Protein AF-0000000069196991 (afdb_homodimer)

Radius of gyration: 20.21 Å; Cα contacts (8 Å, |Δi|>4): 601; chains: 2; bounding box: 56×53×36 Å

Solvent-accessible surface area (backbone atoms only — not comparable to full-atom values): 15530 Å² total; per-residue (Å²): 112,29,63,63,51,45,52,52,51,60,72,45,36,60,80,58,41,52,67,32,44,32,52,30,48,70,41,94,87,37,88,40,35,36,34,34,40,37,41,32,45,68,92,32,82,44,44,35,20,45,40,35,29,40,35,38,47,50,83,58,29,52,80,44,63,56,48,63,32,35,72,32,64,61,73,45,19,41,30,31,95,81,18,42,57,84,53,58,59,58,54,88,62,47,52,63,84,61,52,69,44,58,53,52,45,50,49,57,48,46,71,58,50,71,50,58,88,72,41,66,24,62,68,51,16,48,34,50,74,76,35,49,69,61,36,52,52,48,30,50,51,34,29,56,73,49,13,100,113,29,63,65,52,45,54,53,51,61,72,46,35,60,80,57,42,53,69,33,45,31,51,30,50,70,40,93,88,36,88,42,35,36,34,36,38,37,42,32,44,64,92,33,80,45,44,36,20,46,39,37,30,41,38,39,47,49,83,58,30,51,79,42,64,55,48,62,32,34,71,33,64,62,73,46,19,41,31,32,95,82,19,43,58,85,51,57,61,60,55,88,62,48,51,63,83,62,51,71,45,57,52,51,44,50,49,56,49,45,72,59,50,72,50,57,87,72,39,67,25,61,68,52,16,49,34,52,74,76,35,50,68,62,35,51,52,48,29,48,52,34,28,57,72,46,13,101

Sequence (296 aa):
MALKRIKKEFGELPQDLPTNCSVCLIDDQDFYKWKATILGSEGSLYYGGSFKLQIEIPMDYPFRPPKIWFLTRIYHPNINSNGQLSLDLLKDQWSPALKISKILSVICEVLEDPNPDDPLDPEIAKIYKYNKQFFIQNVQEWIKRYACMALKRIKKEFGELPQDLPTNCSVCLIDDQDFYKWKATILGSEGSLYYGGSFKLQIEIPMDYPFRPPKIWFLTRIYHPNINSNGQLSLDLLKDQWSPALKISKILSVICEVLEDPNPDDPLDPEIAKIYKYNKQFFIQNVQEWIKRYAC

Structure (mmCIF, N/CA/C/O backbone):
data_AF-0000000069196991-model_v1
#
loop_
_entity.id
_entity.type
_entity.pdbx_description
1 polymer 'E2 ubiquitin-conjugating enzyme'
#
loop_
_atom_site.group_PDB
_atom_site.id
_atom_site.type_symbol
_atom_site.label_atom_id
_atom_site.label_alt_id
_atom_site.label_comp_id
_atom_site.label_asym_id
_atom_site.label_entity_id
_atom_site.label_seq_id
_atom_site.pdbx_PDB_ins_code
_atom_site.Cartn_x
_atom_site.Cartn_y
_atom_site.Cartn_z
_atom_site.occupancy
_atom_site.B_iso_or_equiv
_atom_site.auth_seq_id
_atom_site.auth_comp_id
_atom_site.auth_asym_id
_atom_site.auth_atom_id
_atom_site.pdbx_PDB_model_num
ATOM 1 N N . MET A 1 1 ? -28.156 8.992 11.109 1 80.62 1 MET A N 1
ATOM 2 C CA . MET A 1 1 ? -27.812 9.891 10.008 1 80.62 1 MET A CA 1
ATOM 3 C C . MET A 1 1 ? -26.328 9.781 9.664 1 80.62 1 MET A C 1
ATOM 5 O O . ME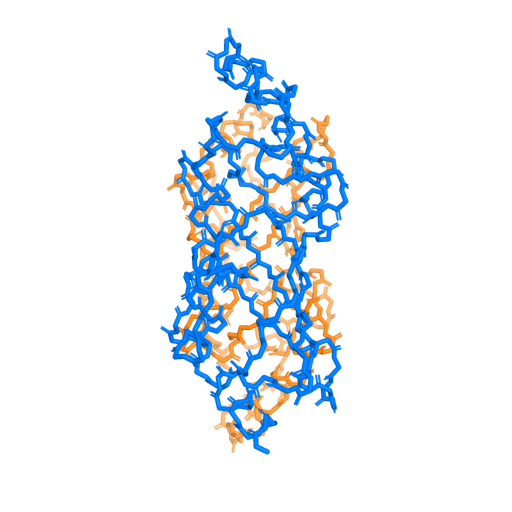T A 1 1 ? -25.969 9.508 8.523 1 80.62 1 MET A O 1
ATOM 9 N N . ALA A 1 2 ? -25.516 9.719 10.758 1 92.94 2 ALA A N 1
ATOM 10 C CA . ALA A 1 2 ? -24.062 9.656 10.523 1 92.94 2 ALA A CA 1
ATOM 11 C C . ALA A 1 2 ? -23.672 8.312 9.922 1 92.94 2 ALA A C 1
ATOM 13 O O . ALA A 1 2 ? -22.938 8.266 8.93 1 92.94 2 ALA A O 1
ATOM 14 N N . LEU A 1 3 ? -24.234 7.25 10.391 1 95.69 3 LEU A N 1
ATOM 15 C CA . LEU A 1 3 ? -23.844 5.902 9.992 1 95.69 3 LEU A CA 1
ATOM 16 C C . LEU A 1 3 ? -24.188 5.66 8.523 1 95.69 3 LEU A C 1
ATOM 18 O O . LEU A 1 3 ? -23.406 5.035 7.797 1 95.69 3 LEU A O 1
ATOM 22 N N . LYS A 1 4 ? -25.375 6.066 8.094 1 96.12 4 LYS A N 1
ATOM 23 C CA . LYS A 1 4 ? -25.766 5.914 6.699 1 96.12 4 LYS A CA 1
ATOM 24 C C . LYS A 1 4 ? -24.781 6.605 5.762 1 96.12 4 LYS A C 1
ATOM 26 O O . LYS A 1 4 ? -24.375 6.031 4.754 1 96.12 4 LYS A O 1
ATOM 31 N N . ARG A 1 5 ? -24.422 7.844 6.105 1 96.5 5 ARG A N 1
ATOM 32 C CA . ARG A 1 5 ? -23.438 8.602 5.332 1 96.5 5 ARG A CA 1
ATOM 33 C C . ARG A 1 5 ? -22.094 7.906 5.328 1 96.5 5 ARG A C 1
ATOM 35 O O . ARG A 1 5 ? -21.453 7.793 4.281 1 96.5 5 ARG A O 1
ATOM 42 N N . ILE A 1 6 ? -21.656 7.41 6.465 1 97.62 6 ILE A N 1
ATOM 43 C CA . ILE A 1 6 ? -20.359 6.758 6.633 1 97.62 6 ILE A CA 1
ATOM 44 C C . ILE A 1 6 ? -20.312 5.496 5.773 1 97.62 6 ILE A C 1
ATOM 46 O O . ILE A 1 6 ? -19.328 5.266 5.059 1 97.62 6 ILE A O 1
ATOM 50 N N . LYS A 1 7 ? -21.312 4.75 5.824 1 96 7 LYS A N 1
ATOM 51 C CA . LYS A 1 7 ? -21.391 3.523 5.039 1 96 7 LYS A CA 1
ATOM 52 C C . LYS A 1 7 ? -21.344 3.824 3.545 1 96 7 LYS A C 1
ATOM 54 O O . LYS A 1 7 ? -20.688 3.123 2.779 1 96 7 LYS A O 1
ATOM 59 N N . LYS A 1 8 ? -22.094 4.863 3.189 1 96 8 LYS A N 1
ATOM 60 C CA . LYS A 1 8 ? -22.094 5.27 1.787 1 96 8 LYS A CA 1
ATOM 61 C C . LYS A 1 8 ? -20.703 5.684 1.334 1 96 8 LYS A C 1
ATOM 63 O O . LYS A 1 8 ? -20.234 5.254 0.279 1 96 8 LYS A O 1
ATOM 68 N N . GLU A 1 9 ? -20.016 6.492 2.109 1 96.62 9 GLU A N 1
ATOM 69 C CA . GLU A 1 9 ? -18.656 6.918 1.773 1 96.62 9 GLU A CA 1
ATOM 70 C C . GLU A 1 9 ? -17.703 5.727 1.704 1 96.62 9 GLU A C 1
ATOM 72 O O . GLU A 1 9 ? -16.875 5.645 0.798 1 96.62 9 GLU A O 1
ATOM 77 N N . PHE A 1 10 ? -17.812 4.863 2.674 1 94.69 10 PHE A N 1
ATOM 78 C CA . PHE A 1 10 ? -16.953 3.693 2.684 1 94.69 10 PHE A CA 1
ATOM 79 C C . PHE A 1 10 ? -17.109 2.885 1.403 1 94.69 10 PHE A C 1
ATOM 81 O O . PHE A 1 10 ? -16.125 2.438 0.812 1 94.69 10 PHE A O 1
ATOM 88 N N . GLY A 1 11 ? -18.312 2.725 0.948 1 91.06 11 GLY A N 1
ATOM 89 C CA . GLY A 1 11 ? -18.594 1.984 -0.269 1 91.06 11 GLY A CA 1
ATOM 90 C C . GLY A 1 11 ? -18.031 2.639 -1.516 1 91.06 11 GLY A C 1
ATOM 91 O O . GLY A 1 11 ? -17.734 1.959 -2.5 1 91.06 11 GLY A O 1
ATOM 92 N N . GLU A 1 12 ? -17.797 3.938 -1.465 1 92.62 12 GLU A N 1
ATOM 93 C CA . GLU A 1 12 ? -17.359 4.699 -2.631 1 92.62 12 GLU A CA 1
ATOM 94 C C . GLU A 1 12 ? -15.836 4.859 -2.645 1 92.62 12 GLU A C 1
ATOM 96 O O . GLU A 1 12 ? -15.266 5.34 -3.625 1 92.62 12 GLU A O 1
ATOM 101 N N . LEU A 1 13 ? -15.125 4.402 -1.634 1 90.56 13 LEU A N 1
ATOM 102 C CA . LEU A 1 13 ? -13.695 4.625 -1.46 1 90.56 13 LEU A CA 1
ATOM 103 C C . LEU A 1 13 ? -12.906 4.086 -2.654 1 90.56 13 LEU A C 1
ATOM 105 O O . LEU A 1 13 ? -12.008 4.758 -3.162 1 90.56 13 LEU A O 1
ATOM 109 N N . PRO A 1 14 ? -13.234 2.912 -3.131 1 81.56 14 PRO A N 1
ATOM 110 C CA . PRO A 1 14 ? -12.438 2.354 -4.227 1 81.56 14 PRO A CA 1
ATOM 111 C C . PRO A 1 14 ? -12.344 3.293 -5.426 1 81.56 14 PRO A C 1
ATOM 113 O O . PRO A 1 14 ? -11.281 3.412 -6.039 1 81.56 14 PRO A O 1
ATOM 116 N N . GLN A 1 15 ? -13.305 4.074 -5.715 1 85.56 15 GLN A N 1
ATOM 117 C CA . GLN A 1 15 ? -13.328 4.934 -6.895 1 85.56 15 GLN A CA 1
ATOM 118 C C . GLN A 1 15 ? -12.742 6.309 -6.586 1 85.56 15 GLN A C 1
ATOM 120 O O . GLN A 1 15 ? -12.281 7.012 -7.488 1 85.56 15 GLN A O 1
ATOM 125 N N . ASP A 1 16 ? -12.656 6.59 -5.359 1 90.94 16 ASP A N 1
ATOM 126 C CA . ASP A 1 16 ? -12.344 7.969 -5 1 90.94 16 ASP A CA 1
ATOM 127 C C . ASP A 1 16 ? -10.898 8.102 -4.539 1 90.94 16 ASP A C 1
ATOM 129 O O . ASP A 1 16 ? -10.336 9.195 -4.539 1 90.94 16 ASP A O 1
ATOM 133 N N . LEU A 1 17 ? -10.227 7.004 -4.176 1 93.31 17 LEU A N 1
ATOM 134 C CA . LEU A 1 17 ? -8.906 7.074 -3.561 1 93.31 17 LEU A CA 1
ATOM 135 C C . LEU A 1 17 ? -7.809 7.031 -4.617 1 93.31 17 LEU A C 1
ATOM 137 O O . LEU A 1 17 ? -7.992 6.438 -5.684 1 93.31 17 LEU A O 1
ATOM 141 N N . PRO A 1 18 ? -6.672 7.691 -4.266 1 92.25 18 PRO A N 1
ATOM 142 C CA . PRO A 1 18 ? -5.492 7.461 -5.105 1 92.25 18 PRO A CA 1
ATOM 143 C C . PRO A 1 18 ? -5.082 5.992 -5.152 1 92.25 18 PRO A C 1
ATOM 145 O O . PRO A 1 18 ? -5.367 5.238 -4.219 1 92.25 18 PRO A O 1
ATOM 148 N N . THR A 1 19 ? -4.379 5.594 -6.203 1 91.19 19 THR A N 1
ATOM 149 C CA . THR A 1 19 ? -4.02 4.199 -6.434 1 91.19 19 THR A CA 1
ATOM 150 C C . THR A 1 19 ? -3.053 3.707 -5.359 1 91.19 19 THR A C 1
ATOM 152 O O . THR A 1 19 ? -2.977 2.506 -5.094 1 91.19 19 THR A O 1
ATOM 155 N N . ASN A 1 20 ? -2.344 4.598 -4.75 1 94.25 20 ASN A N 1
ATOM 156 C CA . ASN A 1 20 ? -1.363 4.199 -3.746 1 94.25 20 ASN A CA 1
ATOM 157 C C . ASN A 1 20 ? -1.95 4.246 -2.338 1 94.25 20 ASN A C 1
ATOM 159 O O . ASN A 1 20 ? -1.211 4.277 -1.354 1 94.25 20 ASN A O 1
ATOM 163 N N . CYS A 1 21 ? -3.279 4.277 -2.232 1 95.56 21 CYS A N 1
ATOM 164 C CA . CYS A 1 21 ? -3.953 4.336 -0.94 1 95.56 21 CYS A CA 1
ATOM 165 C C . CYS A 1 21 ? -5.047 3.277 -0.844 1 95.56 21 CYS A C 1
ATOM 167 O O . CYS A 1 21 ? -5.809 3.078 -1.792 1 95.56 21 CYS A O 1
ATOM 169 N N . SER A 1 22 ? -5.07 2.625 0.234 1 94.62 22 SER A N 1
ATOM 170 C CA . SER A 1 22 ? -6.117 1.652 0.528 1 94.62 22 SER A CA 1
ATOM 171 C C . SER A 1 22 ? -6.695 1.867 1.923 1 94.62 22 SER A C 1
ATOM 173 O O . SER A 1 22 ? -6.004 2.359 2.816 1 94.62 22 SER A O 1
ATOM 175 N N . VAL A 1 23 ? -7.973 1.56 2.062 1 95.38 23 VAL A N 1
ATOM 176 C CA . VAL A 1 23 ? -8.648 1.731 3.344 1 95.38 23 VAL A CA 1
ATOM 177 C C . VAL A 1 23 ? -9.43 0.466 3.689 1 95.38 23 VAL A C 1
ATOM 179 O O . VAL A 1 23 ? -10.008 -0.174 2.809 1 95.38 23 VAL A O 1
ATOM 182 N N . CYS A 1 24 ? -9.438 0.124 4.934 1 93.44 24 CYS A N 1
ATOM 183 C CA . CYS A 1 24 ? -10.242 -0.989 5.426 1 93.44 24 CYS A CA 1
ATOM 184 C C . CYS A 1 24 ? -10.844 -0.669 6.785 1 93.44 24 CYS A C 1
ATOM 186 O O . CYS A 1 24 ? -10.477 0.325 7.414 1 93.44 24 CYS A O 1
ATOM 188 N N . LEU A 1 25 ? -11.859 -1.391 7.121 1 92.88 25 LEU A N 1
ATOM 189 C CA . LEU A 1 25 ? -12.422 -1.28 8.461 1 92.88 25 LEU A CA 1
ATOM 190 C C . LEU A 1 25 ? -11.555 -2.006 9.484 1 92.88 25 LEU A C 1
ATOM 192 O O . LEU A 1 25 ? -11.055 -3.1 9.211 1 92.88 25 LEU A O 1
ATOM 196 N N . ILE A 1 26 ? -11.312 -1.349 10.609 1 90.56 26 ILE A N 1
ATOM 197 C CA . ILE A 1 26 ? -10.57 -1.999 11.68 1 90.56 26 ILE A CA 1
ATOM 198 C C . ILE A 1 26 ? -11.375 -3.17 12.234 1 90.56 26 ILE A C 1
ATOM 200 O O . ILE A 1 26 ? -10.82 -4.246 12.492 1 90.56 26 ILE A O 1
ATOM 204 N N . ASP A 1 27 ? -12.633 -2.865 12.492 1 89.56 27 ASP A N 1
ATOM 205 C CA . ASP A 1 27 ? -13.625 -3.846 12.922 1 89.56 27 ASP A CA 1
ATOM 206 C C . ASP A 1 27 ? -14.828 -3.85 11.984 1 89.56 27 ASP A C 1
ATOM 208 O O . ASP A 1 27 ? -15.422 -2.799 11.719 1 89.56 27 ASP A O 1
ATOM 212 N N . ASP A 1 28 ? -15.203 -5.023 11.562 1 86.38 28 ASP A N 1
ATOM 213 C CA . ASP A 1 28 ? -16.266 -5.168 10.57 1 86.38 28 ASP A CA 1
ATOM 214 C C . ASP A 1 28 ? -17.594 -4.645 11.102 1 86.38 28 ASP A C 1
ATOM 216 O O . ASP A 1 28 ? -18.5 -4.344 10.328 1 86.38 28 ASP A O 1
ATOM 220 N N . GLN A 1 29 ? -17.641 -4.613 12.328 1 89.75 29 GLN A N 1
ATOM 221 C CA . GLN A 1 29 ? -18.906 -4.215 12.93 1 89.75 29 GLN A CA 1
ATOM 222 C C . GLN A 1 29 ? -18.891 -2.744 13.328 1 89.75 29 GLN A C 1
ATOM 224 O O . GLN A 1 29 ? -19.859 -2.229 13.875 1 89.75 29 GLN A O 1
ATOM 229 N N . ASP A 1 30 ? -17.781 -2.088 13.125 1 94.44 30 ASP A N 1
ATOM 230 C CA . ASP A 1 30 ? -17.641 -0.693 13.531 1 94.44 30 ASP A CA 1
ATOM 231 C C . ASP A 1 30 ? -17.219 0.177 12.352 1 94.44 30 ASP A C 1
ATOM 233 O O . ASP A 1 30 ? -16.031 0.256 12.023 1 94.44 30 ASP A O 1
ATOM 237 N N . PHE A 1 31 ? -18.094 0.923 11.797 1 96.31 31 PHE A N 1
ATOM 238 C CA . PHE A 1 31 ? -17.844 1.746 10.617 1 96.31 31 PHE A CA 1
ATOM 239 C C . PHE A 1 31 ? -17.234 3.086 11.016 1 96.31 31 PHE A C 1
ATOM 241 O O . PHE A 1 31 ? -16.938 3.914 10.148 1 96.31 31 PHE A O 1
ATOM 248 N N . TYR A 1 32 ? -17.016 3.268 12.289 1 97.5 32 TYR A N 1
ATOM 249 C CA . TYR A 1 32 ? -16.5 4.555 12.75 1 97.5 32 TYR A CA 1
ATOM 250 C C . TYR A 1 32 ? -14.984 4.523 12.859 1 97.5 32 TYR A C 1
ATOM 252 O O . TYR A 1 32 ? -14.359 5.555 13.125 1 97.5 32 TYR A O 1
ATOM 260 N N . LYS A 1 33 ? -14.383 3.426 12.648 1 97.19 33 LYS A N 1
ATOM 261 C CA . LYS A 1 33 ? -12.938 3.277 12.766 1 97.19 33 LYS A CA 1
ATOM 262 C C . LYS A 1 33 ? -12.352 2.604 11.523 1 97.19 33 LYS A C 1
ATOM 264 O O . LYS A 1 33 ? -12.672 1.449 11.227 1 97.19 33 LYS A O 1
ATOM 269 N N . TRP A 1 34 ? -11.539 3.377 10.781 1 97.12 34 TRP A N 1
ATOM 270 C CA . TRP A 1 34 ? -10.891 2.887 9.562 1 97.12 34 TRP A CA 1
ATOM 271 C C . TRP A 1 34 ? -9.375 2.869 9.719 1 97.12 34 TRP A C 1
ATOM 273 O O . TRP A 1 34 ? -8.828 3.531 10.602 1 97.12 34 TRP A O 1
ATOM 283 N N . LYS A 1 35 ? -8.75 2.045 8.984 1 96.88 35 LYS A N 1
ATOM 284 C CA . LYS A 1 35 ? -7.305 2.055 8.773 1 96.88 35 LYS A CA 1
ATOM 285 C C . LYS A 1 35 ? -6.961 2.293 7.309 1 96.88 35 LYS A C 1
ATOM 287 O O . LYS A 1 35 ? -7.602 1.731 6.418 1 96.88 35 LYS A O 1
ATOM 292 N N . ALA A 1 36 ? -5.984 3.105 7.082 1 97.19 36 ALA A N 1
ATOM 293 C CA . ALA A 1 36 ? -5.527 3.365 5.719 1 97.19 36 ALA A CA 1
ATOM 294 C C . ALA A 1 36 ? -4.055 3.006 5.555 1 97.19 36 ALA A C 1
ATOM 296 O O . ALA A 1 36 ? -3.293 3.023 6.527 1 97.19 36 ALA A O 1
ATOM 297 N N . THR A 1 37 ? -3.678 2.619 4.406 1 96.75 37 THR A N 1
ATOM 298 C CA . THR A 1 37 ? -2.289 2.416 4.012 1 96.75 37 THR A CA 1
ATOM 299 C C . THR A 1 37 ? -1.942 3.268 2.795 1 96.75 37 THR A C 1
ATOM 301 O O . THR A 1 37 ? -2.668 3.258 1.799 1 96.75 37 THR A O 1
ATOM 304 N N . ILE A 1 38 ? -0.906 3.994 2.896 1 96.75 38 ILE A N 1
ATOM 305 C CA . ILE A 1 38 ? -0.424 4.812 1.787 1 96.75 38 ILE A CA 1
ATOM 306 C C . ILE A 1 38 ? 0.981 4.363 1.39 1 96.75 38 ILE A C 1
ATOM 308 O O . ILE A 1 38 ? 1.878 4.293 2.232 1 96.75 38 ILE A O 1
ATOM 312 N N . LEU A 1 39 ? 1.176 4.117 0.163 1 96.44 39 LEU A N 1
ATOM 313 C CA . LEU A 1 39 ? 2.502 3.824 -0.369 1 96.44 39 LEU A CA 1
ATOM 314 C C . LEU A 1 39 ? 3.154 5.086 -0.926 1 96.44 39 LEU A C 1
ATOM 316 O O . LEU A 1 39 ? 2.502 5.879 -1.607 1 96.44 39 LEU A O 1
ATOM 320 N N . GLY A 1 40 ? 4.398 5.254 -0.575 1 95.31 40 GLY A N 1
ATOM 321 C CA . GLY A 1 40 ? 5.113 6.359 -1.194 1 95.31 40 GLY A CA 1
ATOM 322 C C . GLY A 1 40 ? 5.227 6.227 -2.701 1 95.31 40 GLY A C 1
ATOM 323 O O . GLY A 1 40 ? 5.582 5.16 -3.211 1 95.31 40 GLY A O 1
ATOM 324 N N . SER A 1 41 ? 4.93 7.266 -3.377 1 91.62 41 SER A N 1
ATOM 325 C CA . SER A 1 41 ? 4.875 7.234 -4.836 1 91.62 41 SER A CA 1
ATOM 326 C C . SER A 1 41 ? 6.273 7.285 -5.441 1 91.62 41 SER A C 1
ATOM 328 O O . SER A 1 41 ? 7.219 7.75 -4.797 1 91.62 41 SER A O 1
ATOM 330 N N . GLU A 1 42 ? 6.266 6.91 -6.703 1 86.56 42 GLU A N 1
ATOM 331 C CA . GLU A 1 42 ? 7.512 7.027 -7.457 1 86.56 42 GLU A CA 1
ATOM 332 C C . GLU A 1 42 ? 7.941 8.484 -7.586 1 86.56 42 GLU A C 1
ATOM 334 O O . GLU A 1 42 ? 7.117 9.359 -7.848 1 86.56 42 GLU A O 1
ATOM 339 N N . GLY A 1 43 ? 9.234 8.734 -7.402 1 86.94 43 GLY A N 1
ATOM 340 C CA . GLY A 1 43 ? 9.766 10.078 -7.551 1 86.94 43 GLY A CA 1
ATOM 341 C C . GLY A 1 43 ? 9.68 10.898 -6.277 1 86.94 43 GLY A C 1
ATOM 342 O O . GLY A 1 43 ? 10.273 11.977 -6.188 1 86.94 43 GLY A O 1
ATOM 343 N N . SER A 1 44 ? 8.914 10.383 -5.324 1 91.31 44 SER A N 1
ATOM 344 C CA . SER A 1 44 ? 8.836 11.078 -4.043 1 91.31 44 SER A CA 1
ATOM 345 C C . SER A 1 44 ? 9.969 10.648 -3.111 1 91.31 44 SER A C 1
ATOM 347 O O . SER A 1 44 ? 10.586 9.602 -3.32 1 91.31 44 SER A O 1
ATOM 349 N N . LEU A 1 45 ? 10.25 11.508 -2.113 1 94.31 45 LEU A N 1
ATOM 350 C CA . LEU A 1 45 ? 11.25 11.164 -1.107 1 94.31 45 LEU A CA 1
ATOM 351 C C . LEU A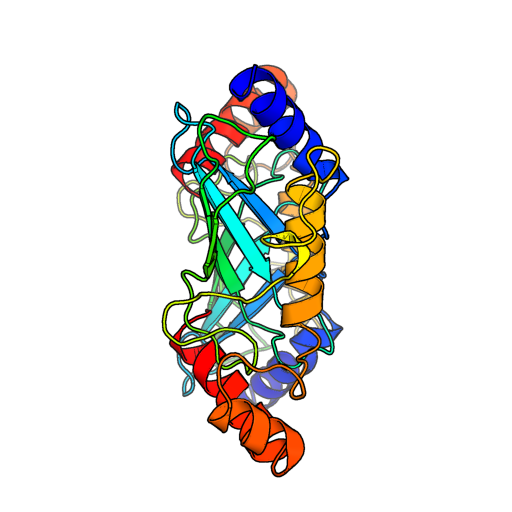 1 45 ? 10.797 9.969 -0.28 1 94.31 45 LEU A C 1
ATOM 353 O O . LEU A 1 45 ? 11.609 9.352 0.419 1 94.31 45 LEU A O 1
ATOM 357 N N . TYR A 1 46 ? 9.578 9.625 -0.372 1 95.56 46 TYR A N 1
ATOM 358 C CA . TYR A 1 46 ? 9.016 8.617 0.522 1 95.56 46 TYR A CA 1
ATOM 359 C C . TYR A 1 46 ? 8.766 7.309 -0.217 1 95.56 46 TYR A C 1
ATOM 361 O O . TYR A 1 46 ? 8.102 6.41 0.304 1 95.56 46 TYR A O 1
ATOM 369 N N . TYR A 1 47 ? 9.289 7.266 -1.379 1 91.56 47 TYR A N 1
ATOM 370 C CA . TYR A 1 47 ? 9.18 6.027 -2.143 1 91.56 47 TYR A CA 1
ATOM 371 C C . TYR A 1 47 ? 9.75 4.852 -1.357 1 91.56 47 TYR A C 1
ATOM 373 O O . TYR A 1 47 ? 10.789 4.984 -0.703 1 91.56 47 TYR A O 1
ATOM 381 N N . GLY A 1 48 ? 9.039 3.668 -1.498 1 90.75 48 GLY A N 1
ATOM 382 C CA . GLY A 1 48 ? 9.477 2.484 -0.777 1 90.75 48 GLY A CA 1
ATOM 383 C C . GLY A 1 48 ? 8.836 2.346 0.59 1 90.75 48 GLY A C 1
ATOM 384 O O . GLY A 1 48 ? 8.914 1.284 1.214 1 90.75 48 GLY A O 1
ATOM 385 N N . GLY A 1 49 ? 8.242 3.363 1.05 1 95 49 GLY A N 1
ATOM 386 C CA . GLY A 1 49 ? 7.578 3.344 2.346 1 95 49 GLY A CA 1
ATOM 387 C C . GLY A 1 49 ? 6.121 2.938 2.266 1 95 49 GLY A C 1
ATOM 388 O O . GLY A 1 49 ? 5.449 3.211 1.269 1 95 49 GLY A O 1
ATOM 389 N N . SER A 1 50 ? 5.695 2.25 3.219 1 95.88 50 SER A N 1
ATOM 390 C CA . SER A 1 50 ? 4.293 1.943 3.475 1 95.88 50 SER A CA 1
ATOM 391 C C . SER A 1 50 ? 3.828 2.547 4.797 1 95.88 50 SER A C 1
ATOM 393 O O . SER A 1 50 ? 4.34 2.191 5.859 1 95.88 50 SER A O 1
ATOM 395 N N . PHE A 1 51 ? 2.85 3.424 4.738 1 97.75 51 PHE A N 1
ATOM 396 C CA . PHE A 1 51 ? 2.484 4.211 5.906 1 97.75 51 PHE A CA 1
ATOM 397 C C . PHE A 1 51 ? 1.04 3.943 6.312 1 97.75 51 PHE A C 1
ATOM 399 O O . PHE A 1 51 ? 0.125 4.086 5.5 1 97.75 51 PHE A O 1
ATOM 406 N N . LYS A 1 52 ? 0.888 3.578 7.539 1 97.25 52 LYS A N 1
ATOM 407 C CA . LYS A 1 52 ? -0.44 3.279 8.07 1 97.25 52 LYS A CA 1
ATOM 408 C C . LYS A 1 52 ? -1.011 4.473 8.828 1 97.25 52 LYS A C 1
ATOM 410 O O . LYS A 1 52 ? -0.284 5.164 9.547 1 97.25 52 LYS A O 1
ATOM 415 N N . LEU A 1 53 ? -2.27 4.68 8.641 1 98.06 53 LEU A N 1
ATOM 416 C CA . LEU A 1 53 ? -3.016 5.715 9.344 1 98.06 53 LEU A CA 1
ATOM 417 C C . LEU A 1 53 ? -4.258 5.129 10.008 1 98.06 53 LEU A C 1
ATOM 419 O O . LEU A 1 53 ? -4.789 4.113 9.555 1 98.06 53 LEU A O 1
ATOM 423 N N . GLN A 1 54 ? -4.672 5.836 10.984 1 98.06 54 GLN A N 1
ATOM 424 C CA . GLN A 1 54 ? -5.957 5.539 11.602 1 98.06 54 GLN A CA 1
ATOM 425 C C . GLN A 1 54 ? -6.945 6.688 11.398 1 98.06 54 GLN A C 1
ATOM 427 O O . GLN A 1 54 ? -6.566 7.859 11.484 1 98.06 54 GLN A O 1
ATOM 432 N N . ILE A 1 55 ? -8.172 6.359 11.07 1 98.12 55 ILE A N 1
ATOM 433 C CA . ILE A 1 55 ? -9.266 7.309 10.891 1 98.12 55 ILE A CA 1
ATOM 434 C C . ILE A 1 55 ? -10.383 6.992 11.883 1 98.12 55 ILE A C 1
ATOM 436 O O . ILE A 1 55 ? -10.914 5.879 11.898 1 98.12 55 ILE A O 1
ATOM 440 N N . GLU A 1 56 ? -10.711 7.914 12.695 1 98.38 56 GLU A N 1
ATOM 441 C CA . GLU A 1 56 ? -11.844 7.793 13.602 1 98.38 56 GLU A CA 1
ATOM 442 C C . GLU A 1 56 ? -12.93 8.812 13.266 1 98.38 56 GLU A C 1
ATOM 444 O O . GLU A 1 56 ? -12.68 10.016 13.266 1 98.38 56 GLU A O 1
ATOM 449 N N . ILE A 1 57 ? -14.109 8.297 13.07 1 98.38 57 ILE A N 1
ATOM 450 C CA . ILE A 1 57 ? -15.227 9.125 12.641 1 98.38 57 ILE A CA 1
ATOM 451 C C . ILE A 1 57 ? -16.156 9.391 13.828 1 98.38 57 ILE A C 1
ATOM 453 O O . ILE A 1 57 ? -16.594 8.461 14.5 1 98.38 57 ILE A O 1
ATOM 457 N N . PRO A 1 58 ? -16.359 10.648 14.078 1 98 58 PRO A N 1
ATOM 458 C CA . PRO A 1 58 ? -17.203 10.961 15.227 1 98 58 PRO A CA 1
ATOM 459 C C . PRO A 1 58 ? -18.672 10.594 15 1 98 58 PRO A C 1
ATOM 461 O O . PRO A 1 58 ? -19.109 10.469 13.852 1 98 58 PRO A O 1
ATOM 464 N N . MET A 1 59 ? -19.453 10.516 16.016 1 96.81 59 MET A N 1
ATOM 465 C CA . MET A 1 59 ? -20.859 10.102 15.945 1 96.81 59 MET A CA 1
ATOM 466 C C . MET A 1 59 ? -21.703 11.18 15.281 1 96.81 59 MET A C 1
ATOM 468 O O . MET A 1 59 ? -22.797 10.891 14.773 1 96.81 59 MET A O 1
ATOM 472 N N . ASP A 1 60 ? -21.234 12.367 15.281 1 97 60 ASP A N 1
ATOM 473 C CA . ASP A 1 60 ? -22 13.461 14.695 1 97 60 ASP A CA 1
ATOM 474 C C . ASP A 1 60 ? -21.469 13.82 13.312 1 97 60 ASP A C 1
ATOM 476 O O . ASP A 1 60 ? -21.734 14.914 12.805 1 97 60 ASP A O 1
ATOM 480 N N . TYR A 1 61 ? -20.734 12.984 12.68 1 98.06 61 TYR A N 1
ATOM 481 C CA . TYR A 1 61 ? -20.344 13.141 11.281 1 98.06 61 TYR A CA 1
ATOM 482 C C . TYR A 1 61 ? -21.578 13.297 10.391 1 98.06 61 TYR A C 1
ATOM 484 O O . TYR A 1 61 ? -22.594 12.617 10.602 1 98.06 61 TYR A O 1
ATOM 492 N N . PRO A 1 62 ? -21.547 14.172 9.539 1 97.56 62 PRO A N 1
ATOM 493 C CA . PRO A 1 62 ? -20.438 14.953 9 1 97.56 62 PRO A CA 1
ATOM 494 C C . PRO A 1 62 ? -20.375 16.359 9.57 1 97.56 62 PRO A C 1
ATOM 496 O O . PRO A 1 62 ? -19.781 17.266 8.953 1 97.56 62 PRO A O 1
ATOM 499 N N . PHE A 1 63 ? -21.031 16.547 10.633 1 96.62 63 PHE A N 1
ATOM 500 C CA . PHE A 1 63 ? -21 17.891 11.219 1 96.62 63 PHE A CA 1
ATOM 501 C C . PHE A 1 63 ? -19.656 18.172 11.852 1 96.62 63 PHE A C 1
ATOM 503 O O . PHE A 1 63 ? -19.219 19.328 11.93 1 96.62 63 PHE A O 1
ATOM 510 N N . ARG A 1 64 ? -19.016 17.172 12.336 1 97.12 64 ARG A N 1
ATOM 511 C CA . ARG A 1 64 ? -17.641 17.266 12.789 1 97.12 64 ARG A CA 1
ATOM 512 C C . ARG A 1 64 ? -16.719 16.391 11.938 1 97.12 64 ARG A C 1
ATOM 514 O O . ARG A 1 64 ? -17.125 15.32 11.477 1 97.12 64 ARG A O 1
ATOM 521 N N . PRO A 1 65 ? -15.477 16.859 11.773 1 97.56 65 PRO A N 1
ATOM 522 C CA . PRO A 1 65 ? -14.555 16.094 10.938 1 97.56 65 PRO A CA 1
ATOM 523 C C . PRO A 1 65 ? -14.039 14.836 11.641 1 97.56 65 PRO A C 1
ATOM 525 O O . PRO A 1 65 ? -14.078 14.742 12.867 1 97.56 65 PRO A O 1
ATOM 528 N N . PRO A 1 66 ? -13.602 13.859 10.852 1 98.06 66 PRO A N 1
ATOM 529 C CA . PRO A 1 66 ? -12.906 12.719 11.453 1 98.06 66 PRO A CA 1
ATOM 530 C C . PRO A 1 66 ? -11.555 13.094 12.039 1 98.06 66 PRO A C 1
ATOM 532 O O . PRO A 1 66 ? -11.008 14.156 11.719 1 98.06 66 PRO A O 1
ATOM 535 N N . LYS A 1 67 ? -11.07 12.242 12.93 1 97.62 67 LYS A N 1
ATOM 536 C CA . LYS A 1 67 ? -9.688 12.305 13.391 1 97.62 67 LYS A CA 1
ATOM 537 C C . LYS A 1 67 ? -8.805 11.336 12.609 1 97.62 67 LYS A C 1
ATOM 539 O O . LYS A 1 67 ? -9.164 10.18 12.406 1 97.62 67 LYS A O 1
ATOM 544 N N . ILE A 1 68 ? -7.711 11.867 12.156 1 98.12 68 ILE A N 1
ATOM 545 C CA . ILE A 1 68 ? -6.801 11.062 11.359 1 98.12 68 ILE A CA 1
ATOM 546 C C . ILE A 1 68 ? -5.367 11.258 11.844 1 98.12 68 ILE A C 1
ATOM 548 O O . ILE A 1 68 ? -4.941 12.391 12.086 1 98.12 68 ILE A O 1
ATOM 552 N N . TRP A 1 69 ? -4.66 10.156 12.016 1 98 69 TRP A N 1
ATOM 553 C CA . TRP A 1 69 ? -3.252 10.266 12.383 1 98 69 TRP A CA 1
ATOM 554 C C . TRP A 1 69 ? -2.457 9.078 11.852 1 98 69 TRP A C 1
ATOM 556 O O . TRP A 1 69 ? -3.02 8.008 11.602 1 98 69 TRP A O 1
ATOM 566 N N . PHE A 1 70 ? -1.199 9.32 11.672 1 98.25 70 PHE A N 1
ATOM 567 C CA . PHE A 1 70 ? -0.305 8.258 11.234 1 98.25 70 PHE A CA 1
ATOM 568 C C . PHE A 1 70 ? 0.028 7.316 12.383 1 98.25 70 PHE A C 1
ATOM 570 O O . PHE A 1 70 ? 0.346 7.762 13.484 1 98.25 70 PHE A O 1
ATOM 577 N N . LEU A 1 71 ? -0.107 6.047 12.086 1 97.88 71 LEU A N 1
ATOM 578 C CA . LEU A 1 71 ? 0.382 5.031 13.016 1 97.88 71 LEU A CA 1
ATOM 579 C C . LEU A 1 71 ? 1.871 4.773 12.797 1 97.88 71 LEU A C 1
ATOM 581 O O . LEU A 1 71 ? 2.607 4.539 13.758 1 97.88 71 LEU A O 1
ATOM 585 N N . THR A 1 72 ? 2.264 4.805 11.523 1 97.69 72 THR A N 1
ATOM 586 C CA . THR A 1 72 ? 3.67 4.645 11.172 1 97.69 72 THR A CA 1
ATOM 587 C C . THR A 1 72 ? 4.457 5.914 11.484 1 97.69 72 THR A C 1
ATOM 589 O O . THR A 1 72 ? 4.039 7.016 11.117 1 97.69 72 THR A O 1
ATOM 592 N N . ARG A 1 73 ? 5.641 5.754 12.156 1 97.56 73 ARG A N 1
ATOM 593 C CA . ARG A 1 73 ? 6.516 6.902 12.359 1 97.56 73 ARG A CA 1
ATOM 594 C C . ARG A 1 73 ? 7.09 7.398 11.031 1 97.56 73 ARG A C 1
ATOM 596 O O . ARG A 1 73 ? 7.531 6.598 10.203 1 97.56 73 ARG A O 1
ATOM 603 N N . ILE A 1 74 ? 7.035 8.703 10.875 1 97.44 74 ILE A N 1
ATOM 604 C CA . ILE A 1 74 ? 7.457 9.266 9.602 1 97.44 74 ILE A CA 1
ATOM 605 C C . ILE A 1 74 ? 8.297 10.523 9.836 1 97.44 74 ILE A C 1
ATOM 607 O O . ILE A 1 74 ? 7.93 11.375 10.648 1 97.44 74 ILE A O 1
ATOM 611 N N . TYR A 1 75 ? 9.438 10.602 9.148 1 97.75 75 TYR A N 1
ATOM 612 C CA . TYR A 1 75 ? 10.25 11.82 9.148 1 97.75 75 TYR A CA 1
ATOM 613 C C . TYR A 1 75 ? 9.688 12.852 8.172 1 97.75 75 TYR A C 1
ATOM 615 O O . TYR A 1 75 ? 9.93 12.766 6.965 1 97.75 75 TYR A O 1
ATOM 623 N N . HIS A 1 76 ? 8.984 13.797 8.648 1 97.94 76 HIS A N 1
ATOM 624 C CA . HIS A 1 76 ? 8.242 14.758 7.836 1 97.94 76 HIS A CA 1
ATOM 625 C C . HIS A 1 76 ? 7.988 16.047 8.602 1 97.94 76 HIS A C 1
ATOM 627 O O . HIS A 1 76 ? 7.66 16.031 9.789 1 97.94 76 HIS A O 1
ATOM 633 N N . PRO A 1 77 ? 8.109 17.156 7.961 1 97.44 77 PRO A N 1
ATOM 634 C CA . PRO A 1 77 ? 7.918 18.422 8.68 1 97.44 77 PRO A CA 1
ATOM 635 C C . PRO A 1 77 ? 6.465 18.656 9.094 1 97.44 77 PRO A C 1
ATOM 637 O O . PRO A 1 77 ? 6.203 19.391 10.055 1 97.44 77 PRO A O 1
ATOM 640 N N . ASN A 1 78 ? 5.531 18.047 8.352 1 96.94 78 ASN A N 1
ATOM 641 C CA . ASN A 1 78 ? 4.121 18.344 8.57 1 96.94 78 ASN A CA 1
ATOM 642 C C . ASN A 1 78 ? 3.436 17.266 9.398 1 96.94 78 ASN A C 1
ATOM 644 O O . ASN A 1 78 ? 2.217 17.297 9.57 1 96.94 78 ASN A O 1
ATOM 648 N N . ILE A 1 79 ? 4.117 16.312 9.82 1 96.81 79 ILE A N 1
ATOM 649 C CA . ILE A 1 79 ? 3.629 15.242 10.688 1 96.81 79 ILE A CA 1
ATOM 650 C C . ILE A 1 79 ? 4.477 15.18 11.953 1 96.81 79 ILE A C 1
ATOM 652 O O . ILE A 1 79 ? 5.703 15.094 11.883 1 96.81 79 ILE A O 1
ATOM 656 N N . ASN A 1 80 ? 3.889 15.195 13.07 1 95.94 80 ASN A N 1
ATOM 657 C CA . ASN A 1 80 ? 4.691 15.227 14.289 1 95.94 80 ASN A CA 1
ATOM 658 C C . ASN A 1 80 ? 4.965 13.82 14.812 1 95.94 80 ASN A C 1
ATOM 660 O O . ASN A 1 80 ? 4.578 12.836 14.188 1 95.94 80 ASN A O 1
ATOM 664 N N . SER A 1 81 ? 5.602 13.727 15.961 1 94.69 81 SER A N 1
ATOM 665 C CA . SER A 1 81 ? 6.094 12.453 16.469 1 94.69 81 SER A CA 1
ATOM 666 C C . SER A 1 81 ? 4.945 11.562 16.938 1 94.69 81 SER A C 1
ATOM 668 O O . SER A 1 81 ? 5.102 10.352 17.062 1 94.69 81 SER A O 1
ATOM 670 N N . ASN A 1 82 ? 3.791 12.164 17.172 1 95.44 82 ASN A N 1
ATOM 671 C CA . ASN A 1 82 ? 2.623 11.398 17.594 1 95.44 82 ASN A CA 1
ATOM 672 C C . ASN A 1 82 ? 1.778 10.961 16.391 1 95.44 82 ASN A C 1
ATOM 674 O O . ASN A 1 82 ? 0.719 10.359 16.562 1 95.44 82 ASN A O 1
ATOM 678 N N . GLY A 1 83 ? 2.219 11.328 15.242 1 97 83 GLY A N 1
ATOM 679 C CA . GLY A 1 83 ? 1.525 10.938 14.023 1 97 83 GLY A CA 1
ATOM 680 C C . GLY A 1 83 ? 0.483 11.953 13.586 1 97 83 GLY A C 1
ATOM 681 O O . GLY A 1 83 ? -0.201 11.75 12.578 1 97 83 GLY A O 1
ATOM 682 N N . GLN A 1 84 ? 0.421 13.023 14.266 1 95.5 84 GLN A N 1
ATOM 683 C CA . GLN A 1 84 ? -0.599 14.023 13.961 1 95.5 84 GLN A CA 1
ATOM 684 C C . GLN A 1 84 ? -0.178 14.891 12.781 1 95.5 84 GLN A C 1
ATOM 686 O O . GLN A 1 84 ? 1.008 15.18 12.602 1 95.5 84 GLN A O 1
ATOM 691 N N . LEU A 1 85 ? -1.149 15.242 11.969 1 92.94 85 LEU A N 1
ATOM 692 C CA . LEU A 1 85 ? -0.896 16.188 10.883 1 92.94 85 LEU A CA 1
ATOM 693 C C . LEU A 1 85 ? -1.804 17.406 11.008 1 92.94 85 LEU A C 1
ATOM 695 O O . LEU A 1 85 ? -2.855 17.344 11.648 1 92.94 85 LEU A O 1
ATOM 699 N N . SER A 1 86 ? -1.273 18.484 10.586 1 84.69 86 SER A N 1
ATOM 700 C CA . SER A 1 86 ? -2.08 19.688 10.625 1 84.69 86 SER A CA 1
ATOM 701 C C . SER A 1 86 ? -2.682 20 9.258 1 84.69 86 SER A C 1
ATOM 703 O O . SER A 1 86 ? -1.971 20.406 8.336 1 84.69 86 SER A O 1
ATOM 705 N N . LEU A 1 87 ? -3.904 19.734 9.062 1 89.31 87 LEU A N 1
ATOM 706 C CA . LEU A 1 87 ? -4.648 20.031 7.848 1 89.31 87 LEU A CA 1
ATOM 707 C C . LEU A 1 87 ? -5.824 20.953 8.148 1 89.31 87 LEU A C 1
ATOM 709 O O . LEU A 1 87 ? -6.668 20.641 8.992 1 89.31 87 LEU A O 1
ATOM 713 N N . ASP A 1 88 ? -5.863 22.094 7.492 1 90.44 88 ASP A N 1
ATOM 714 C CA . ASP A 1 88 ? -6.938 23.062 7.699 1 90.44 88 ASP A CA 1
ATOM 715 C C . ASP A 1 88 ? -8.305 22.438 7.414 1 90.44 88 ASP A C 1
ATOM 717 O O . ASP A 1 88 ? -9.289 22.766 8.062 1 90.44 88 ASP A O 1
ATOM 721 N N . LEU A 1 89 ? -8.344 21.484 6.461 1 94.31 8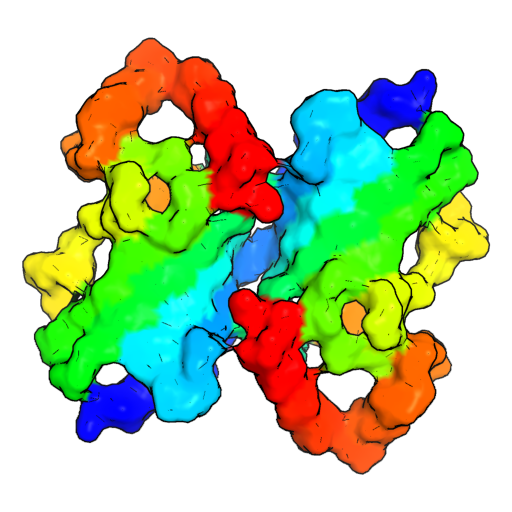9 LEU A N 1
ATOM 722 C CA . LEU A 1 89 ? -9.578 20.828 6.055 1 94.31 89 LEU A CA 1
ATOM 723 C C . LEU A 1 89 ? -10.164 20.016 7.203 1 94.31 89 LEU A C 1
ATOM 725 O O . LEU A 1 89 ? -11.344 19.656 7.176 1 94.31 89 LEU A O 1
ATOM 729 N N . LEU A 1 90 ? -9.398 19.688 8.188 1 94.75 90 LEU A N 1
ATOM 730 C CA . LEU A 1 90 ? -9.875 18.906 9.32 1 94.75 90 LEU A CA 1
ATOM 731 C C . LEU A 1 90 ? -10.188 19.797 10.508 1 94.75 90 LEU A C 1
ATOM 733 O O . LEU A 1 90 ? -10.508 19.312 11.594 1 94.75 90 LEU A O 1
ATOM 737 N N . LYS A 1 91 ? -9.984 21.094 10.352 1 92.75 91 LYS A N 1
ATOM 738 C CA . LYS A 1 91 ? -10.242 22.062 11.414 1 92.75 91 LYS A CA 1
ATOM 739 C C . LYS A 1 91 ? -11.188 23.172 10.938 1 92.75 91 LYS A C 1
ATOM 741 O O . LYS A 1 91 ? -12.383 22.922 10.734 1 92.75 91 LYS A O 1
ATOM 746 N N . ASP A 1 92 ? -10.602 24.297 10.633 1 93.69 92 ASP A N 1
ATOM 747 C CA . ASP A 1 92 ? -11.391 25.5 10.383 1 93.69 92 ASP A CA 1
ATOM 748 C C . ASP A 1 92 ? -12.031 25.453 9 1 93.69 92 ASP A C 1
ATOM 750 O O . ASP A 1 92 ? -13.047 26.094 8.758 1 93.69 92 ASP A O 1
ATOM 754 N N . GLN A 1 93 ? -11.477 24.672 8.117 1 95.81 93 GLN A N 1
ATOM 755 C CA . GLN A 1 93 ? -11.992 24.641 6.754 1 95.81 93 GLN A CA 1
ATOM 756 C C . GLN A 1 93 ? -12.812 23.375 6.512 1 95.81 93 GLN A C 1
ATOM 758 O O . GLN A 1 93 ? -13.078 23.016 5.363 1 95.81 93 GLN A O 1
ATOM 763 N N . TRP A 1 94 ? -13.211 22.719 7.527 1 96.88 94 TRP A N 1
ATOM 764 C CA . TRP A 1 94 ? -14.07 21.547 7.375 1 96.88 94 TRP A CA 1
ATOM 765 C C . TRP A 1 94 ? -15.469 21.953 6.934 1 96.88 94 TRP A C 1
ATOM 767 O O . TRP A 1 94 ? -15.984 22.984 7.363 1 96.88 94 TRP A O 1
ATOM 777 N N . SER A 1 95 ? -15.992 21.188 6.121 1 96.94 95 SER A N 1
ATOM 778 C CA . SER A 1 95 ? -17.391 21.297 5.73 1 96.94 95 SER A CA 1
ATOM 779 C C . SER A 1 95 ? -18.047 19.922 5.605 1 96.94 95 SER A C 1
ATOM 781 O O . SER A 1 95 ? -17.406 18.969 5.156 1 96.94 95 SER A O 1
ATOM 783 N N . PRO A 1 96 ? -19.375 19.859 5.922 1 96.38 96 PRO A N 1
ATOM 784 C CA . PRO A 1 96 ? -20.094 18.578 5.801 1 96.38 96 PRO A CA 1
ATOM 785 C C . PRO A 1 96 ? -20.094 18.031 4.375 1 96.38 96 PRO A C 1
ATOM 787 O O . PRO A 1 96 ? -20.344 16.844 4.16 1 96.38 96 PRO A O 1
ATOM 790 N N . ALA A 1 97 ? -19.781 18.875 3.486 1 96.5 97 ALA A N 1
ATOM 791 C CA . ALA A 1 97 ? -19.766 18.469 2.086 1 96.5 97 ALA A CA 1
ATOM 792 C C . ALA A 1 97 ? -18.484 17.703 1.749 1 96.5 97 ALA A C 1
ATOM 794 O O . ALA A 1 97 ? -18.406 17.016 0.734 1 96.5 97 ALA A O 1
ATOM 795 N N . LEU A 1 98 ? -17.438 17.859 2.568 1 96.56 98 LEU A N 1
ATOM 796 C CA . LEU A 1 98 ? -16.172 17.172 2.338 1 96.56 98 LEU A CA 1
ATOM 797 C C . LEU A 1 98 ? -16.281 15.688 2.652 1 96.56 98 LEU A C 1
ATOM 799 O O . LEU A 1 98 ? -16.938 15.305 3.623 1 96.56 98 LEU A O 1
ATOM 803 N N . LYS A 1 99 ? -15.695 14.859 1.816 1 96.94 99 LYS A N 1
ATOM 804 C CA . LYS A 1 99 ? -15.656 13.414 2.037 1 96.94 99 LYS A CA 1
ATOM 805 C C . LYS A 1 99 ? -14.312 12.977 2.615 1 96.94 99 LYS A C 1
ATOM 807 O O . LYS A 1 99 ? -13.297 13.648 2.414 1 96.94 99 LYS A O 1
ATOM 812 N N . ILE A 1 100 ? -14.312 11.852 3.281 1 97.5 100 ILE A N 1
ATOM 813 C CA . ILE A 1 100 ? -13.102 11.305 3.877 1 97.5 100 ILE A CA 1
ATOM 814 C C . ILE A 1 100 ? -12.094 10.969 2.779 1 97.5 100 ILE A C 1
ATOM 816 O O . ILE A 1 100 ? -10.891 11.148 2.957 1 97.5 100 ILE A O 1
ATOM 820 N N . SER A 1 101 ? -12.586 10.508 1.649 1 96.88 101 SER A N 1
ATOM 821 C CA . SER A 1 101 ? -11.703 10.18 0.531 1 96.88 101 SER A CA 1
ATOM 822 C C . SER A 1 101 ? -10.922 11.406 0.073 1 96.88 101 SER A C 1
ATOM 824 O O . SER A 1 101 ? -9.75 11.297 -0.299 1 96.88 101 SER A O 1
ATOM 826 N N . LYS A 1 102 ? -11.531 12.555 0.055 1 96.81 102 LYS A N 1
ATOM 827 C CA . LYS A 1 102 ? -10.844 13.789 -0.325 1 96.81 102 LYS A CA 1
ATOM 828 C C . LYS A 1 102 ? -9.75 14.141 0.678 1 96.81 102 LYS A C 1
ATOM 830 O O . LYS A 1 102 ? -8.656 14.547 0.29 1 96.81 102 LYS A O 1
ATOM 835 N N . ILE A 1 103 ? -10.086 13.961 1.948 1 97.31 103 ILE A N 1
ATOM 836 C CA . ILE A 1 103 ? -9.102 14.227 2.996 1 97.31 103 ILE A CA 1
ATOM 837 C C . ILE A 1 103 ? -7.891 13.312 2.814 1 97.31 103 ILE A C 1
ATOM 839 O O . ILE A 1 103 ? -6.75 13.773 2.879 1 97.31 103 ILE A O 1
ATOM 843 N N . LEU A 1 104 ? -8.125 12.039 2.561 1 97.31 104 LEU A N 1
ATOM 844 C CA . LEU A 1 104 ? -7.051 11.07 2.363 1 97.31 104 LEU A CA 1
ATOM 845 C C . LEU A 1 104 ? -6.223 11.43 1.133 1 97.31 104 LEU A C 1
ATOM 847 O O . LEU A 1 104 ? -4.996 11.289 1.143 1 97.31 104 LEU A O 1
ATOM 851 N N . SER A 1 105 ? -6.867 11.898 0.117 1 96.5 105 SER A N 1
ATOM 852 C CA . SER A 1 105 ? -6.156 12.336 -1.078 1 96.5 105 SER A CA 1
ATOM 853 C C . SER A 1 105 ? -5.207 13.492 -0.764 1 96.5 105 SER A C 1
ATOM 855 O O . SER A 1 105 ? -4.07 13.516 -1.239 1 96.5 105 SER A O 1
ATOM 857 N N . VAL A 1 106 ? -5.703 14.445 0.003 1 96.56 106 VAL A N 1
ATOM 858 C CA . VAL A 1 106 ? -4.879 15.578 0.396 1 96.56 106 VAL A CA 1
ATOM 859 C C . VAL A 1 106 ? -3.707 15.102 1.252 1 96.56 106 VAL A C 1
ATOM 861 O O . VAL A 1 106 ? -2.578 15.57 1.094 1 96.56 106 VAL A O 1
ATOM 864 N N . ILE A 1 107 ? -3.961 14.133 2.084 1 97 107 ILE A N 1
ATOM 865 C CA . ILE A 1 107 ? -2.91 13.586 2.938 1 97 107 ILE A CA 1
ATOM 866 C C . ILE A 1 107 ? -1.839 12.922 2.076 1 97 107 ILE A C 1
ATOM 868 O O . ILE A 1 107 ? -0.643 13.078 2.332 1 97 107 ILE A O 1
ATOM 872 N N . CYS A 1 108 ? -2.256 12.164 1.075 1 96.12 108 CYS A N 1
ATOM 873 C CA . CYS A 1 108 ? -1.305 11.586 0.133 1 96.12 108 CYS A CA 1
ATOM 874 C C . CYS A 1 108 ? -0.442 12.672 -0.506 1 96.12 108 CYS A C 1
ATOM 876 O O . CYS A 1 108 ? 0.766 12.492 -0.668 1 96.12 108 CYS A O 1
ATOM 878 N N . GLU A 1 109 ? -1.085 13.781 -0.856 1 94.62 109 GLU A N 1
ATOM 879 C CA . GLU A 1 109 ? -0.362 14.891 -1.473 1 94.62 109 GLU A CA 1
ATOM 880 C C . GLU A 1 109 ? 0.652 15.492 -0.505 1 94.62 109 GLU A C 1
ATOM 882 O O . GLU A 1 109 ? 1.8 15.75 -0.877 1 94.62 109 GLU A O 1
ATOM 887 N N . VAL A 1 110 ? 0.222 15.75 0.732 1 94.81 110 VAL A N 1
ATOM 888 C CA . VAL A 1 110 ? 1.08 16.359 1.747 1 94.81 110 VAL A CA 1
ATOM 889 C C . VAL A 1 110 ? 2.287 15.453 2.004 1 94.81 110 VAL A C 1
ATOM 891 O O . VAL A 1 110 ? 3.414 15.938 2.127 1 94.81 110 VAL A O 1
ATOM 894 N N . LEU A 1 111 ? 2.037 14.141 2.111 1 95.19 111 LEU A N 1
ATOM 895 C CA . LEU A 1 111 ? 3.113 13.18 2.318 1 95.19 111 LEU A CA 1
ATOM 896 C C . LEU A 1 111 ? 4.184 13.32 1.242 1 95.19 111 LEU A C 1
ATOM 898 O O . LEU A 1 111 ? 5.379 13.281 1.541 1 95.19 111 LEU A O 1
ATOM 902 N N . GLU A 1 112 ? 3.771 13.594 0.03 1 93.88 112 GLU A N 1
ATOM 903 C CA . GLU A 1 112 ? 4.68 13.602 -1.112 1 93.88 112 GLU A CA 1
ATOM 904 C C . GLU A 1 112 ? 5.359 14.953 -1.271 1 93.88 112 GLU A C 1
ATOM 906 O O . GLU A 1 112 ? 6.434 15.055 -1.865 1 93.88 112 GLU A O 1
ATOM 911 N N . ASP A 1 113 ? 4.699 15.945 -0.802 1 93.75 113 ASP A N 1
ATOM 912 C CA . ASP A 1 113 ? 5.207 17.297 -0.981 1 93.75 113 ASP A CA 1
ATOM 913 C C . ASP A 1 113 ? 5.238 18.047 0.345 1 93.75 113 ASP A C 1
ATOM 915 O O . ASP A 1 113 ? 4.371 18.891 0.61 1 93.75 113 ASP A O 1
ATOM 919 N N . PRO A 1 114 ? 6.27 17.891 1.106 1 95.31 114 PRO A N 1
ATOM 920 C CA . PRO A 1 114 ? 6.367 18.562 2.398 1 95.31 114 PRO A CA 1
ATOM 921 C C . PRO A 1 114 ? 6.32 20.078 2.27 1 95.31 114 PRO A C 1
ATOM 923 O O . PRO A 1 114 ? 6.875 20.641 1.319 1 95.31 114 PRO A O 1
ATOM 926 N N . ASN A 1 115 ? 5.613 20.719 3.117 1 94 115 ASN A N 1
ATOM 927 C CA . ASN A 1 115 ? 5.559 22.172 3.207 1 94 115 ASN A CA 1
ATOM 928 C C . ASN A 1 115 ? 6.305 22.688 4.438 1 94 115 ASN A C 1
ATOM 930 O O . ASN A 1 115 ? 5.766 22.672 5.543 1 94 115 ASN A O 1
ATOM 934 N N . PRO A 1 116 ? 7.477 23.219 4.309 1 95.12 116 PRO A N 1
ATOM 935 C CA . PRO A 1 116 ? 8.273 23.656 5.457 1 95.12 116 PRO A CA 1
ATOM 936 C C . PRO A 1 116 ? 7.809 25 6.023 1 95.12 116 PRO A C 1
ATOM 938 O O . PRO A 1 116 ? 8.25 25.406 7.102 1 95.12 116 PRO A O 1
ATOM 941 N N . ASP A 1 117 ? 6.914 25.656 5.395 1 94.06 117 ASP A N 1
ATOM 942 C CA . ASP A 1 117 ? 6.531 27 5.789 1 94.06 117 ASP A CA 1
ATOM 943 C C . ASP A 1 117 ? 5.418 26.969 6.836 1 94.06 117 ASP A C 1
ATOM 945 O O . ASP A 1 117 ? 5.117 28 7.457 1 94.06 117 ASP A O 1
ATOM 949 N N . ASP A 1 118 ? 4.746 25.953 7.102 1 89.69 118 ASP A N 1
ATOM 950 C CA . ASP A 1 118 ? 3.748 25.734 8.141 1 89.69 118 ASP A CA 1
ATOM 951 C C . ASP A 1 118 ? 3.945 24.375 8.805 1 89.69 118 ASP A C 1
ATOM 953 O O . ASP A 1 118 ? 3.072 23.5 8.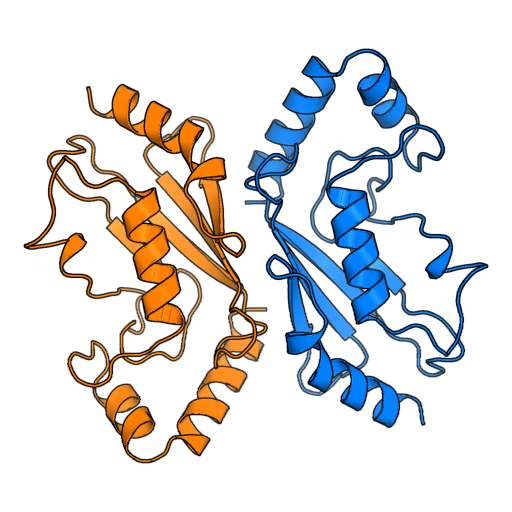727 1 89.69 118 ASP A O 1
ATOM 957 N N . PRO A 1 119 ? 5.074 24.25 9.508 1 94.81 119 PRO A N 1
ATOM 958 C CA . PRO A 1 119 ? 5.457 22.922 10.008 1 94.81 119 PRO A CA 1
ATOM 959 C C . PRO A 1 119 ? 4.832 22.594 11.359 1 94.81 119 PRO A C 1
ATOM 961 O O . PRO A 1 119 ? 4.574 23.5 12.156 1 94.81 119 PRO A O 1
ATOM 964 N N . LEU A 1 120 ? 4.566 21.344 11.531 1 95.38 120 LEU A N 1
ATOM 965 C CA . LEU A 1 120 ? 4.266 20.828 12.867 1 95.38 120 LEU A CA 1
ATOM 966 C C . LEU A 1 120 ? 5.547 20.484 13.617 1 95.38 120 LEU A C 1
ATOM 968 O O . LEU A 1 120 ? 5.555 20.406 14.844 1 95.38 120 LEU A O 1
ATOM 972 N N . ASP A 1 121 ? 6.59 20.188 12.852 1 96 121 ASP A N 1
ATOM 973 C CA . ASP A 1 121 ? 7.926 19.984 13.391 1 96 121 ASP A CA 1
ATOM 974 C C . ASP A 1 121 ? 8.922 20.984 12.812 1 96 121 ASP A C 1
ATOM 976 O O . ASP A 1 121 ? 9.508 20.734 11.758 1 96 121 ASP A O 1
ATOM 980 N N . PRO A 1 122 ? 9.195 22.047 13.516 1 95.94 122 PRO A N 1
ATOM 981 C CA . PRO A 1 122 ? 10.047 23.109 12.992 1 95.94 122 PRO A CA 1
ATOM 982 C C . PRO A 1 122 ? 11.484 22.656 12.766 1 95.94 122 PRO A C 1
ATOM 984 O O . PRO A 1 122 ? 12.156 23.156 11.852 1 95.94 122 PRO A O 1
ATOM 987 N N . GLU A 1 123 ? 11.953 21.75 13.562 1 97.56 123 GLU A N 1
ATOM 988 C CA . GLU A 1 123 ? 13.32 21.266 13.406 1 97.56 123 GLU A CA 1
ATOM 989 C C . GLU A 1 123 ? 13.484 20.5 12.094 1 97.56 123 GLU A C 1
ATOM 991 O O . GLU A 1 123 ? 14.445 20.719 11.352 1 97.56 123 GLU A O 1
ATOM 996 N N . ILE A 1 124 ? 12.547 19.656 11.812 1 97.69 124 ILE A N 1
ATOM 997 C CA . ILE A 1 124 ? 12.602 18.906 10.562 1 97.69 124 ILE A CA 1
ATOM 998 C C . ILE A 1 124 ? 12.438 19.859 9.383 1 97.69 124 ILE A C 1
ATOM 1000 O O . ILE A 1 124 ? 13.078 19.688 8.344 1 97.69 124 ILE A O 1
ATOM 1004 N N . ALA A 1 125 ? 11.602 20.859 9.539 1 97.81 125 ALA A N 1
ATOM 1005 C CA . ALA A 1 125 ? 11.398 21.844 8.492 1 97.81 125 ALA A CA 1
ATOM 1006 C C . ALA A 1 125 ? 12.703 22.578 8.164 1 97.81 125 ALA A C 1
ATOM 1008 O O . ALA A 1 125 ? 13.008 22.828 6.996 1 97.81 125 ALA A O 1
ATOM 1009 N N . LYS A 1 126 ? 13.414 22.891 9.156 1 98.31 126 LYS A N 1
ATOM 1010 C CA . LYS A 1 126 ? 14.695 23.562 8.969 1 98.31 126 LYS A CA 1
ATOM 1011 C C . LYS A 1 126 ? 15.664 22.688 8.18 1 98.31 126 LYS A C 1
ATOM 1013 O O . LYS A 1 126 ? 16.328 23.156 7.254 1 98.31 126 LYS A O 1
ATOM 1018 N N . ILE A 1 127 ? 15.711 21.438 8.547 1 98.44 127 ILE A N 1
ATOM 1019 C CA . ILE A 1 127 ? 16.594 20.5 7.867 1 98.44 127 ILE A CA 1
ATOM 1020 C C . ILE A 1 127 ? 16.172 20.375 6.406 1 98.44 127 ILE A C 1
ATOM 1022 O O . ILE A 1 127 ? 17.016 20.359 5.508 1 98.44 127 ILE A O 1
ATOM 1026 N N . TYR A 1 128 ? 14.898 20.359 6.133 1 98.19 128 TYR A N 1
ATOM 1027 C CA . TYR A 1 128 ? 14.367 20.281 4.777 1 98.19 128 TYR A CA 1
ATOM 1028 C C . TYR A 1 128 ? 14.797 21.484 3.947 1 98.19 128 TYR A C 1
ATOM 1030 O O . TYR A 1 128 ? 15.18 21.344 2.785 1 98.19 128 TYR A O 1
ATOM 1038 N N . LYS A 1 129 ? 14.844 22.641 4.531 1 97.75 129 LYS A N 1
ATOM 1039 C CA . LYS A 1 129 ? 15.117 23.891 3.826 1 97.75 129 LYS A CA 1
ATOM 1040 C C . LYS A 1 129 ? 16.609 24.094 3.625 1 97.75 129 LYS A C 1
ATOM 1042 O O . LYS A 1 129 ? 17.047 24.578 2.578 1 97.75 129 LYS A O 1
ATOM 1047 N N . TYR A 1 130 ? 17.406 23.656 4.586 1 97.81 130 TYR A N 1
ATOM 1048 C CA . TYR A 1 130 ? 18.781 24.109 4.586 1 97.81 130 TYR A CA 1
ATOM 1049 C C . TYR A 1 130 ? 19.75 22.953 4.379 1 97.81 130 TYR A C 1
ATOM 1051 O O . TYR A 1 130 ? 20.938 23.172 4.094 1 97.81 130 TYR A O 1
ATOM 1059 N N . ASN A 1 131 ? 19.328 21.734 4.562 1 97.81 131 ASN A N 1
ATOM 1060 C CA . ASN A 1 131 ? 20.156 20.547 4.336 1 97.81 131 ASN A CA 1
ATOM 1061 C C . ASN A 1 131 ? 19.344 19.406 3.734 1 97.81 131 ASN A C 1
ATOM 1063 O O . ASN A 1 131 ? 19.125 18.375 4.379 1 97.81 131 ASN A O 1
ATOM 1067 N N . LYS A 1 132 ? 19.016 19.578 2.441 1 97.06 132 LYS A N 1
ATOM 1068 C CA . LYS A 1 132 ? 18.109 18.656 1.762 1 97.06 132 LYS A CA 1
ATOM 1069 C C . LYS A 1 132 ? 18.703 17.25 1.717 1 97.06 132 LYS A C 1
ATOM 1071 O O . LYS A 1 132 ? 17.969 16.266 1.843 1 97.06 132 LYS A O 1
ATOM 1076 N N . GLN A 1 133 ? 19.953 17.172 1.54 1 97.31 133 GLN A N 1
ATOM 1077 C CA . GLN A 1 133 ? 20.594 15.867 1.47 1 97.31 133 GLN A CA 1
ATOM 1078 C C . GLN A 1 133 ? 20.453 15.109 2.787 1 97.31 133 GLN A C 1
ATOM 1080 O O . GLN A 1 133 ? 20.156 13.914 2.793 1 97.31 133 GLN A O 1
ATOM 1085 N N . PHE A 1 134 ? 20.703 15.805 3.854 1 98 134 PHE A N 1
ATOM 1086 C CA . PHE A 1 134 ? 20.547 15.203 5.172 1 98 134 PHE A CA 1
ATOM 1087 C C . PHE A 1 134 ? 19.094 14.828 5.43 1 98 134 PHE A C 1
ATOM 1089 O O . PHE A 1 134 ? 18.812 13.797 6.039 1 98 134 PHE A O 1
ATOM 1096 N N . PHE A 1 135 ? 18.188 15.672 4.902 1 98.25 135 PHE A N 1
ATOM 1097 C CA . PHE A 1 135 ? 16.766 15.383 5.012 1 98.25 135 PHE A CA 1
ATOM 1098 C C . PHE A 1 135 ? 16.422 14.07 4.32 1 98.25 135 PHE A C 1
ATOM 1100 O O . PHE A 1 135 ? 15.797 13.188 4.922 1 98.25 135 PHE A O 1
ATOM 1107 N N . ILE A 1 136 ? 16.859 13.906 3.156 1 96.75 136 ILE A N 1
ATOM 1108 C CA . ILE A 1 136 ? 16.594 12.719 2.344 1 96.75 136 ILE A CA 1
ATOM 1109 C C . ILE A 1 136 ? 17.156 11.484 3.029 1 96.75 136 ILE A C 1
ATOM 1111 O O . ILE A 1 136 ? 16.484 10.445 3.1 1 96.75 136 ILE A O 1
ATOM 1115 N N . GLN A 1 137 ? 18.328 11.602 3.584 1 96.31 137 GLN A N 1
ATOM 1116 C CA . GLN A 1 137 ? 18.953 10.484 4.289 1 96.31 137 GLN A CA 1
ATOM 1117 C C . GLN A 1 137 ? 18.109 10.047 5.484 1 96.31 137 GLN A C 1
ATOM 1119 O O . GLN A 1 137 ? 17.922 8.852 5.711 1 96.31 137 GLN A O 1
ATOM 1124 N N . ASN A 1 138 ? 17.656 11.008 6.191 1 97.69 138 ASN A N 1
ATOM 1125 C CA . ASN A 1 138 ? 16.828 10.711 7.355 1 97.69 138 ASN A CA 1
ATOM 1126 C C . ASN A 1 138 ? 15.508 10.047 6.957 1 97.69 138 ASN A C 1
ATOM 1128 O O . ASN A 1 138 ? 15.055 9.102 7.609 1 97.69 138 ASN A O 1
ATOM 1132 N N . VAL A 1 139 ? 14.891 10.578 5.895 1 97.12 139 VAL A N 1
ATOM 1133 C CA . VAL A 1 139 ? 13.648 10 5.391 1 97.12 139 VAL A CA 1
ATOM 1134 C C . VAL A 1 139 ? 13.867 8.523 5.059 1 97.12 139 VAL A C 1
ATOM 1136 O O . VAL A 1 139 ? 13.102 7.664 5.488 1 97.12 139 VAL A O 1
ATOM 1139 N N . GLN A 1 140 ? 14.906 8.258 4.367 1 92.81 140 GLN A N 1
ATOM 1140 C CA . GLN A 1 140 ? 15.203 6.895 3.953 1 92.81 140 GLN A CA 1
ATOM 1141 C C . GLN A 1 140 ? 15.469 6 5.16 1 92.81 140 GLN A C 1
ATOM 1143 O O . GLN A 1 140 ? 15.031 4.848 5.195 1 92.81 140 GLN A O 1
ATOM 1148 N N . GLU A 1 141 ? 16.172 6.52 6.113 1 94.38 141 GLU A N 1
ATOM 1149 C CA . GLU A 1 141 ? 16.453 5.762 7.328 1 94.38 141 GLU A CA 1
ATOM 1150 C C . GLU A 1 141 ? 15.164 5.434 8.086 1 94.38 141 GLU A C 1
ATOM 1152 O O . GLU A 1 141 ? 14.992 4.312 8.57 1 94.38 141 GLU A O 1
ATOM 1157 N N . TRP A 1 142 ? 14.305 6.383 8.211 1 96.31 142 TRP A N 1
ATOM 1158 C CA . TRP A 1 142 ? 13.047 6.168 8.922 1 96.31 142 TRP A CA 1
ATOM 1159 C C . TRP A 1 142 ? 12.172 5.156 8.188 1 96.31 142 TRP A C 1
ATOM 1161 O O . TRP A 1 142 ? 11.484 4.348 8.812 1 96.31 142 TRP A O 1
ATOM 1171 N N . ILE A 1 143 ? 12.148 5.234 6.801 1 94.25 143 ILE A N 1
ATOM 1172 C CA . ILE A 1 143 ? 11.383 4.266 6.023 1 94.25 143 ILE A CA 1
ATOM 1173 C C . ILE A 1 143 ? 11.891 2.855 6.316 1 94.25 143 ILE A C 1
ATOM 1175 O O . ILE A 1 143 ? 11.102 1.949 6.594 1 94.25 143 ILE A O 1
ATOM 1179 N N . LYS A 1 144 ? 13.164 2.686 6.324 1 90.69 144 LYS A N 1
ATOM 1180 C CA . LYS A 1 144 ? 13.766 1.381 6.59 1 90.69 144 LYS A CA 1
ATOM 1181 C C . LYS A 1 144 ? 13.391 0.883 7.984 1 90.69 144 LYS A C 1
ATOM 1183 O O . LYS A 1 144 ? 13.125 -0.306 8.172 1 90.69 144 LYS A O 1
ATOM 1188 N N . ARG A 1 145 ? 13.289 1.78 8.906 1 93.44 145 ARG A N 1
ATOM 1189 C CA . ARG A 1 145 ? 13.109 1.409 10.305 1 93.44 145 ARG A CA 1
ATOM 1190 C C . ARG A 1 145 ? 11.633 1.208 10.641 1 93.44 145 ARG A C 1
ATOM 1192 O O . ARG A 1 145 ? 11.289 0.331 11.43 1 93.44 145 ARG A O 1
ATOM 1199 N N . TYR A 1 146 ? 10.734 2.012 9.977 1 95.62 146 TYR A N 1
ATOM 1200 C CA . TYR A 1 146 ? 9.398 2.076 10.547 1 95.62 146 TYR A CA 1
ATOM 1201 C C . TYR A 1 146 ? 8.336 1.787 9.484 1 95.62 146 TYR A C 1
ATOM 1203 O O . TYR A 1 146 ? 7.176 1.544 9.812 1 95.62 146 TYR A O 1
ATOM 1211 N N . ALA A 1 147 ? 8.68 1.821 8.211 1 95.12 147 ALA A N 1
ATOM 1212 C CA . ALA A 1 147 ? 7.637 1.888 7.188 1 95.12 147 ALA A CA 1
ATOM 1213 C C . ALA A 1 147 ? 7.789 0.754 6.18 1 95.12 147 ALA A C 1
ATOM 1215 O O . ALA A 1 147 ? 7.375 0.885 5.023 1 95.12 147 ALA A O 1
ATOM 1216 N N . CYS A 1 148 ? 8.5 -0.301 6.535 1 88.19 148 CYS A N 1
ATOM 1217 C CA . CYS A 1 148 ? 8.648 -1.463 5.668 1 88.19 148 CYS A CA 1
ATOM 1218 C C . CYS A 1 148 ? 7.668 -2.562 6.051 1 88.19 148 CYS A C 1
ATOM 1220 O O . CYS A 1 148 ? 7.34 -2.725 7.23 1 88.19 148 CYS A O 1
ATOM 1222 N N . MET B 1 1 ? 29.328 -10.641 -8.016 1 80.06 1 MET B N 1
ATOM 1223 C CA . MET B 1 1 ? 28.578 -10.453 -9.258 1 80.06 1 MET B CA 1
ATOM 1224 C C . MET B 1 1 ? 27.078 -10.32 -8.977 1 80.06 1 MET B C 1
ATOM 1226 O O . MET B 1 1 ? 26.453 -9.328 -9.367 1 80.06 1 MET B O 1
ATOM 1230 N N . ALA B 1 2 ? 26.578 -11.18 -8.047 1 92.88 2 ALA B N 1
ATOM 1231 C CA . ALA B 1 2 ? 25.156 -11.148 -7.754 1 92.88 2 ALA B CA 1
ATOM 1232 C C . ALA B 1 2 ? 24.781 -9.875 -7 1 92.88 2 ALA B C 1
ATOM 1234 O O . ALA B 1 2 ? 23.812 -9.195 -7.359 1 92.88 2 ALA B O 1
ATOM 1235 N N . LEU B 1 3 ? 25.578 -9.469 -6.07 1 95.56 3 LEU B N 1
ATOM 1236 C CA . LEU B 1 3 ? 25.266 -8.344 -5.199 1 95.56 3 LEU B CA 1
ATOM 1237 C C . LEU B 1 3 ? 25.234 -7.039 -5.992 1 95.56 3 LEU B C 1
ATOM 1239 O O . LEU B 1 3 ? 24.375 -6.184 -5.746 1 95.56 3 LEU B O 1
ATOM 1243 N N . LYS B 1 4 ? 26.203 -6.832 -6.887 1 95.94 4 LYS B N 1
ATOM 1244 C CA . LYS B 1 4 ? 26.219 -5.637 -7.727 1 95.94 4 LYS B CA 1
ATOM 1245 C C . LYS B 1 4 ? 24.938 -5.512 -8.531 1 95.94 4 LYS B C 1
ATOM 1247 O O . LYS B 1 4 ? 24.344 -4.434 -8.602 1 95.94 4 LYS B O 1
ATOM 1252 N N . ARG B 1 5 ? 24.5 -6.625 -9.148 1 96.5 5 ARG B N 1
ATOM 1253 C CA . ARG B 1 5 ? 23.25 -6.664 -9.906 1 96.5 5 ARG B CA 1
ATOM 1254 C C . ARG B 1 5 ? 22.047 -6.379 -9.016 1 96.5 5 ARG B C 1
ATOM 1256 O O . ARG B 1 5 ? 21.156 -5.605 -9.383 1 96.5 5 ARG B O 1
ATOM 1263 N N . ILE B 1 6 ? 22.016 -6.969 -7.84 1 97.62 6 ILE B N 1
ATOM 1264 C CA . ILE B 1 6 ? 20.922 -6.832 -6.895 1 97.62 6 ILE B CA 1
ATOM 1265 C C . ILE B 1 6 ? 20.797 -5.375 -6.453 1 97.62 6 ILE B C 1
ATOM 1267 O O . ILE B 1 6 ? 19.688 -4.816 -6.438 1 97.62 6 ILE B O 1
ATOM 1271 N N . LYS B 1 7 ? 21.859 -4.801 -6.133 1 96 7 LYS B N 1
ATOM 1272 C CA . LYS B 1 7 ? 21.875 -3.404 -5.707 1 96 7 LYS B CA 1
ATOM 1273 C C . LYS B 1 7 ? 21.391 -2.484 -6.824 1 96 7 LYS B C 1
ATOM 1275 O O . LYS B 1 7 ? 20.641 -1.54 -6.578 1 96 7 LYS B O 1
ATOM 1280 N N . LYS B 1 8 ? 21.859 -2.801 -8.023 1 96 8 LYS B N 1
ATOM 1281 C CA . LYS B 1 8 ? 21.422 -2.016 -9.172 1 96 8 LYS B CA 1
ATOM 1282 C C . LYS B 1 8 ? 19.922 -2.123 -9.367 1 96 8 LYS B C 1
ATOM 1284 O O . LYS B 1 8 ? 19.234 -1.111 -9.555 1 96 8 LYS B O 1
ATOM 1289 N N . GLU B 1 9 ? 19.375 -3.309 -9.312 1 96.62 9 GLU B N 1
ATOM 1290 C CA . GLU B 1 9 ? 17.938 -3.508 -9.461 1 96.62 9 GLU B CA 1
ATOM 1291 C C . GLU B 1 9 ? 17.172 -2.803 -8.344 1 96.62 9 GLU B C 1
ATOM 1293 O O . GLU B 1 9 ? 16.141 -2.176 -8.594 1 96.62 9 GLU B O 1
ATOM 1298 N N . PHE B 1 10 ? 17.656 -2.957 -7.145 1 94.69 10 PHE B N 1
ATOM 1299 C CA . PHE B 1 10 ? 16.984 -2.314 -6.02 1 94.69 10 PHE B CA 1
ATOM 1300 C C . PHE B 1 10 ? 16.891 -0.807 -6.234 1 94.69 10 PHE B C 1
ATOM 1302 O O . PHE B 1 10 ? 15.852 -0.201 -5.98 1 94.69 10 PHE B O 1
ATOM 1309 N N . GLY B 1 11 ? 17.922 -0.205 -6.723 1 91.19 11 GLY B N 1
ATOM 1310 C CA . GLY B 1 11 ? 17.953 1.226 -6.984 1 91.19 11 GLY B CA 1
ATOM 1311 C C . GLY B 1 11 ? 16.984 1.659 -8.07 1 91.19 11 GLY B C 1
ATOM 1312 O O . GLY B 1 11 ? 16.516 2.799 -8.07 1 91.19 11 GLY B O 1
ATOM 1313 N N . GLU B 1 12 ? 16.609 0.744 -8.938 1 92.75 12 GLU B N 1
ATOM 1314 C CA . GLU B 1 12 ? 15.766 1.063 -10.086 1 92.75 12 GLU B CA 1
ATOM 1315 C C . GLU B 1 12 ? 14.297 0.77 -9.797 1 92.75 12 GLU B C 1
ATOM 1317 O O . GLU B 1 12 ? 13.414 1.124 -10.586 1 92.75 12 GLU B O 1
ATOM 1322 N N . LEU B 1 13 ? 13.953 0.215 -8.656 1 90.62 13 LEU B N 1
ATOM 1323 C CA . LEU B 1 13 ? 12.609 -0.249 -8.32 1 90.62 13 LEU B CA 1
ATOM 1324 C C . LEU B 1 13 ? 11.602 0.89 -8.414 1 90.62 13 LEU B C 1
ATOM 1326 O O . LEU B 1 13 ? 10.516 0.72 -8.984 1 90.62 13 LEU B O 1
ATOM 1330 N N . PRO B 1 14 ? 11.922 2.049 -7.898 1 81.75 14 PRO B N 1
ATOM 1331 C CA . PRO B 1 14 ? 10.93 3.127 -7.914 1 81.75 14 PRO B CA 1
ATOM 1332 C C . PRO B 1 14 ? 10.383 3.408 -9.312 1 81.75 14 PRO B C 1
ATOM 1334 O O . PRO B 1 14 ? 9.18 3.637 -9.477 1 81.75 14 PRO B O 1
ATOM 1337 N N . GLN B 1 15 ? 11.109 3.252 -10.336 1 85.38 15 GLN B N 1
ATOM 1338 C CA . GLN B 1 15 ? 10.688 3.588 -11.695 1 85.38 15 GLN B CA 1
ATOM 1339 C C . GLN B 1 15 ? 10.039 2.389 -12.383 1 85.38 15 GLN B C 1
ATOM 1341 O O . GLN B 1 15 ? 9.25 2.553 -13.32 1 85.38 15 GLN B O 1
ATOM 1346 N N . ASP B 1 16 ? 10.266 1.273 -11.836 1 91 16 ASP B N 1
ATOM 1347 C CA . ASP B 1 16 ? 9.891 0.069 -12.57 1 91 16 ASP B CA 1
ATOM 1348 C C . ASP B 1 16 ? 8.633 -0.561 -11.984 1 91 16 ASP B C 1
ATOM 1350 O O . ASP B 1 16 ? 7.969 -1.368 -12.641 1 91 16 ASP B O 1
ATOM 1354 N N . LEU B 1 17 ? 8.234 -0.199 -10.766 1 93.31 17 LEU B N 1
ATOM 1355 C CA . LEU B 1 17 ? 7.145 -0.878 -10.078 1 93.31 17 LEU B CA 1
ATOM 1356 C C . LEU B 1 17 ? 5.809 -0.199 -10.375 1 93.31 17 LEU B C 1
ATOM 1358 O O . LEU B 1 17 ? 5.766 1.007 -10.625 1 93.31 17 LEU B O 1
ATOM 1362 N N . PRO B 1 18 ? 4.742 -1.035 -10.328 1 92.25 18 PRO B N 1
ATOM 1363 C CA . PRO B 1 18 ? 3.418 -0.412 -10.336 1 92.25 18 PRO B CA 1
ATOM 1364 C C . PRO B 1 18 ? 3.205 0.529 -9.148 1 92.25 18 PRO B C 1
ATOM 1366 O O . PRO B 1 18 ? 3.836 0.361 -8.102 1 92.25 18 PRO B O 1
ATOM 1369 N N . THR B 1 19 ? 2.299 1.479 -9.297 1 91.19 19 THR B N 1
ATOM 1370 C CA . THR B 1 19 ? 2.074 2.516 -8.297 1 91.19 19 THR B CA 1
ATOM 1371 C C . THR B 1 19 ? 1.521 1.914 -7.008 1 91.19 19 THR B C 1
ATOM 1373 O O . THR B 1 19 ? 1.687 2.486 -5.926 1 91.19 19 THR B O 1
ATOM 1376 N N . ASN B 1 20 ? 0.9 0.79 -7.105 1 94.19 20 ASN B N 1
ATOM 1377 C CA . ASN B 1 20 ? 0.299 0.175 -5.926 1 94.19 20 ASN B CA 1
ATOM 1378 C C . ASN B 1 20 ? 1.243 -0.833 -5.273 1 94.19 20 ASN B C 1
ATOM 1380 O O . ASN B 1 20 ? 0.81 -1.686 -4.5 1 94.19 20 ASN B O 1
ATOM 1384 N N . CYS B 1 21 ? 2.535 -0.765 -5.609 1 95.56 21 CYS B N 1
ATOM 1385 C CA . CYS B 1 21 ? 3.527 -1.685 -5.07 1 95.56 21 CYS B CA 1
ATOM 1386 C C . CYS B 1 21 ? 4.73 -0.927 -4.523 1 95.56 21 CYS B C 1
ATOM 1388 O O . CYS B 1 21 ? 5.223 0.007 -5.16 1 95.56 21 CYS B O 1
ATOM 1390 N N . SER B 1 22 ? 5.137 -1.308 -3.385 1 94.62 22 SER B N 1
ATOM 1391 C CA . SER B 1 22 ? 6.344 -0.761 -2.771 1 94.62 22 SER B CA 1
ATOM 1392 C C . SER B 1 22 ? 7.25 -1.87 -2.254 1 94.62 22 SER B C 1
ATOM 1394 O O . SER B 1 22 ? 6.777 -2.949 -1.892 1 94.62 22 SER B O 1
ATOM 1396 N N . VAL B 1 23 ? 8.547 -1.604 -2.299 1 95.44 23 VAL B N 1
ATOM 1397 C CA . VAL B 1 23 ? 9.523 -2.59 -1.845 1 95.44 23 VAL B CA 1
ATOM 1398 C C . VAL B 1 23 ? 10.523 -1.926 -0.906 1 95.44 23 VAL B C 1
ATOM 1400 O O . VAL B 1 23 ? 10.914 -0.775 -1.116 1 95.44 23 VAL B O 1
ATOM 1403 N N . CYS B 1 24 ? 10.922 -2.629 0.109 1 93.5 24 CYS B N 1
ATOM 1404 C CA . CYS B 1 24 ? 11.969 -2.172 1.014 1 93.5 24 CYS B CA 1
ATOM 1405 C C . CYS B 1 24 ? 12.875 -3.324 1.427 1 93.5 24 CYS B C 1
ATOM 1407 O O . CYS B 1 24 ? 12.562 -4.488 1.172 1 93.5 24 CYS B O 1
ATOM 1409 N N . LEU B 1 25 ? 14.031 -2.973 1.882 1 92.94 25 LEU B N 1
ATOM 1410 C CA . LEU B 1 25 ? 14.922 -3.977 2.447 1 92.94 25 LEU B CA 1
ATOM 1411 C C . LEU B 1 25 ? 14.469 -4.379 3.846 1 92.94 25 LEU B C 1
ATOM 1413 O O . LEU B 1 25 ? 14.07 -3.529 4.645 1 92.94 25 LEU B O 1
ATOM 1417 N N . ILE B 1 26 ? 14.477 -5.688 4.102 1 90.75 26 ILE B N 1
ATOM 1418 C CA . ILE B 1 26 ? 14.148 -6.16 5.438 1 90.75 26 ILE B CA 1
ATOM 1419 C C . ILE B 1 26 ? 15.227 -5.711 6.426 1 90.75 26 ILE B C 1
ATOM 1421 O O . ILE B 1 26 ? 14.914 -5.273 7.535 1 90.75 26 ILE B O 1
ATOM 1425 N N . ASP B 1 27 ? 16.438 -5.934 6.004 1 89.75 27 ASP B N 1
ATOM 1426 C CA . ASP B 1 27 ? 17.641 -5.492 6.719 1 89.75 27 ASP B CA 1
ATOM 1427 C C . ASP B 1 27 ? 18.531 -4.633 5.824 1 89.75 27 ASP B C 1
ATOM 1429 O O . ASP B 1 27 ? 18.875 -5.043 4.719 1 89.75 27 ASP B O 1
ATOM 1433 N N . ASP B 1 28 ? 18.906 -3.51 6.336 1 86.38 28 ASP B N 1
ATOM 1434 C CA . ASP B 1 28 ? 19.672 -2.535 5.555 1 86.38 28 ASP B CA 1
ATOM 1435 C C . ASP B 1 28 ? 21.016 -3.104 5.117 1 86.38 28 ASP B C 1
ATOM 1437 O O . ASP B 1 28 ? 21.625 -2.602 4.172 1 86.38 28 ASP B O 1
ATOM 1441 N N . GLN B 1 29 ? 21.375 -4.043 5.816 1 89.75 29 GLN B N 1
ATOM 1442 C CA . GLN B 1 29 ? 22.703 -4.59 5.531 1 89.75 29 GLN B CA 1
ATOM 1443 C C . GLN B 1 29 ? 22.609 -5.852 4.676 1 89.75 29 GLN B C 1
ATOM 1445 O O . GLN B 1 29 ? 23.625 -6.465 4.348 1 89.75 29 GLN B O 1
ATOM 1450 N N . ASP B 1 30 ? 21.422 -6.258 4.355 1 94.5 30 ASP B N 1
ATOM 1451 C CA . ASP B 1 30 ? 21.219 -7.484 3.594 1 94.5 30 ASP B CA 1
ATOM 1452 C C . ASP B 1 30 ? 20.359 -7.223 2.352 1 94.5 30 ASP B C 1
ATOM 1454 O O . ASP B 1 30 ? 19.141 -7.188 2.43 1 94.5 30 ASP B O 1
ATOM 1458 N N . PHE B 1 31 ? 20.953 -7.184 1.205 1 96.31 31 PHE B N 1
ATOM 1459 C CA . PHE B 1 31 ? 20.281 -6.871 -0.049 1 96.31 31 PHE B CA 1
ATOM 1460 C C . PHE B 1 31 ? 19.625 -8.117 -0.644 1 96.31 31 PHE B C 1
ATOM 14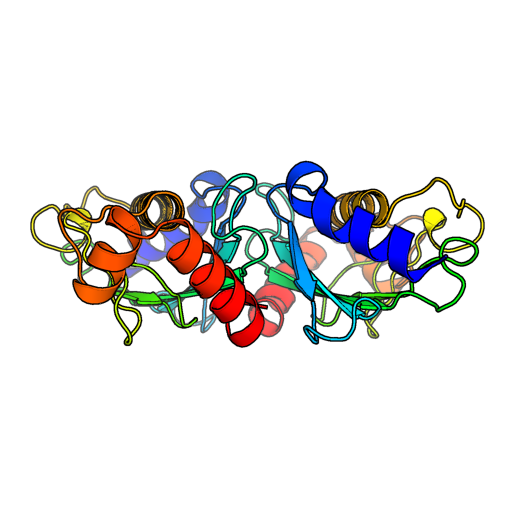62 O O . PHE B 1 31 ? 18.984 -8.047 -1.693 1 96.31 31 PHE B O 1
ATOM 1469 N N . TYR B 1 32 ? 19.766 -9.219 0.047 1 97.5 32 TYR B N 1
ATOM 1470 C CA . TYR B 1 32 ? 19.234 -10.469 -0.496 1 97.5 32 TYR B CA 1
ATOM 1471 C C . TYR B 1 32 ? 17.828 -10.727 0.016 1 97.5 32 TYR B C 1
ATOM 1473 O O . TYR B 1 32 ? 17.156 -11.672 -0.421 1 97.5 32 TYR B O 1
ATOM 1481 N N . LYS B 1 33 ? 17.328 -9.93 0.884 1 97.25 33 LYS B N 1
ATOM 1482 C CA . LYS B 1 33 ? 16 -10.102 1.465 1 97.25 33 LYS B CA 1
ATOM 1483 C C . LYS B 1 33 ? 15.203 -8.805 1.387 1 97.25 33 LYS B C 1
ATOM 1485 O O . LYS B 1 33 ? 15.578 -7.801 1.989 1 97.25 33 LYS B O 1
ATOM 1490 N N . TRP B 1 34 ? 14.117 -8.859 0.585 1 97.12 34 TRP B N 1
ATOM 1491 C CA . TRP B 1 34 ? 13.234 -7.715 0.399 1 97.12 34 TRP B CA 1
ATOM 1492 C C . TRP B 1 34 ? 11.836 -8.016 0.928 1 97.12 34 TRP B C 1
ATOM 1494 O O . TRP B 1 34 ? 11.469 -9.18 1.108 1 97.12 34 TRP B O 1
ATOM 1504 N N . LYS B 1 35 ? 11.148 -7.008 1.288 1 96.94 35 LYS B N 1
ATOM 1505 C CA . LYS B 1 35 ? 9.711 -7.043 1.56 1 96.94 35 LYS B CA 1
ATOM 1506 C C . LYS B 1 35 ? 8.945 -6.145 0.593 1 96.94 35 LYS B C 1
ATOM 1508 O O . LYS B 1 35 ? 9.383 -5.027 0.298 1 96.94 35 LYS B O 1
ATOM 1513 N N . ALA B 1 36 ? 7.844 -6.629 0.12 1 97.19 36 ALA B N 1
ATOM 1514 C CA . ALA B 1 36 ? 7 -5.836 -0.768 1 97.19 36 ALA B CA 1
ATOM 1515 C C . ALA B 1 36 ? 5.598 -5.668 -0.187 1 97.19 36 ALA B C 1
ATOM 1517 O O . ALA B 1 36 ? 5.141 -6.504 0.598 1 97.19 36 ALA B O 1
ATOM 1518 N N . THR B 1 37 ? 4.973 -4.609 -0.482 1 96.75 37 THR B N 1
ATOM 1519 C CA . THR B 1 37 ? 3.568 -4.359 -0.181 1 96.75 37 THR B CA 1
ATOM 1520 C C . THR B 1 37 ? 2.789 -4.047 -1.455 1 96.75 37 THR B C 1
ATOM 1522 O O . THR B 1 37 ? 3.205 -3.199 -2.25 1 96.75 37 THR B O 1
ATOM 1525 N N . ILE B 1 38 ? 1.733 -4.73 -1.649 1 96.75 38 ILE B N 1
ATOM 1526 C CA . ILE B 1 38 ? 0.861 -4.492 -2.795 1 96.75 38 ILE B CA 1
ATOM 1527 C C . ILE B 1 38 ? -0.528 -4.086 -2.309 1 96.75 38 ILE B C 1
ATOM 1529 O O . ILE B 1 38 ? -1.14 -4.785 -1.501 1 96.75 38 ILE B O 1
ATOM 1533 N N . LEU B 1 39 ? -1.02 -3.029 -2.805 1 96.44 39 LEU B N 1
ATOM 1534 C CA . LEU B 1 39 ? -2.393 -2.611 -2.537 1 96.44 39 LEU B CA 1
ATOM 1535 C C . LEU B 1 39 ? -3.332 -3.1 -3.633 1 96.44 39 LEU B C 1
ATOM 1537 O O . LEU B 1 39 ? -3.004 -3.02 -4.82 1 96.44 39 LEU B O 1
ATOM 1541 N N . GLY B 1 40 ? -4.445 -3.631 -3.209 1 95.31 40 GLY B N 1
ATOM 1542 C CA . GLY B 1 40 ? -5.441 -3.98 -4.207 1 95.31 40 GLY B CA 1
ATOM 1543 C C . GLY B 1 40 ? -5.949 -2.781 -4.988 1 95.31 40 GLY B C 1
ATOM 1544 O O . GLY B 1 40 ? -6.285 -1.75 -4.406 1 95.31 40 GLY B O 1
ATOM 1545 N N . SER B 1 41 ? -5.992 -2.924 -6.258 1 91.5 41 SER B N 1
ATOM 1546 C CA . SER B 1 41 ? -6.336 -1.807 -7.133 1 91.5 41 SER B CA 1
ATOM 1547 C C . SER B 1 41 ? -7.84 -1.561 -7.148 1 91.5 41 SER B C 1
ATOM 1549 O O . SER B 1 41 ? -8.625 -2.459 -6.84 1 91.5 41 SER B O 1
ATOM 1551 N N . GLU B 1 42 ? -8.117 -0.358 -7.637 1 86.19 42 GLU B N 1
ATOM 1552 C CA . GLU B 1 42 ? -9.523 -0.021 -7.832 1 86.19 42 GLU B CA 1
ATOM 1553 C C . GLU B 1 42 ? -10.172 -0.93 -8.875 1 86.19 42 GLU B C 1
ATOM 1555 O O . GLU B 1 42 ? -9.57 -1.212 -9.914 1 86.19 42 GLU B O 1
ATOM 1560 N N . GLY B 1 43 ? -11.398 -1.378 -8.578 1 86.75 43 GLY B N 1
ATOM 1561 C CA . GLY B 1 43 ? -12.125 -2.207 -9.531 1 86.75 43 GLY B CA 1
ATOM 1562 C C . GLY B 1 43 ? -11.805 -3.684 -9.398 1 86.75 43 GLY B C 1
ATOM 1563 O O . GLY B 1 43 ? -12.484 -4.523 -9.992 1 86.75 43 GLY B O 1
ATOM 1564 N N . SER B 1 44 ? -10.734 -3.98 -8.656 1 91.19 44 SER B N 1
ATOM 1565 C CA . SER B 1 44 ? -10.398 -5.383 -8.43 1 91.19 44 SER B CA 1
ATOM 1566 C C . SER B 1 44 ? -11.156 -5.945 -7.234 1 91.19 44 SER B C 1
ATOM 1568 O O . SER B 1 44 ? -11.672 -5.191 -6.406 1 91.19 44 SER B O 1
ATOM 1570 N N . LEU B 1 45 ? -11.266 -7.281 -7.195 1 94.25 45 LEU B N 1
ATOM 1571 C CA . LEU B 1 45 ? -11.891 -7.945 -6.055 1 94.25 45 LEU B CA 1
ATOM 1572 C C . LEU B 1 45 ? -11.078 -7.723 -4.785 1 94.25 45 LEU B C 1
ATOM 1574 O O . LEU B 1 45 ? -11.578 -7.945 -3.678 1 94.25 45 LEU B O 1
ATOM 1578 N N . TYR B 1 46 ? -9.891 -7.281 -4.918 1 95.44 46 TYR B N 1
ATOM 1579 C CA . TYR B 1 46 ? -8.977 -7.223 -3.783 1 95.44 46 TYR B CA 1
ATOM 1580 C C . TYR B 1 46 ? -8.773 -5.785 -3.32 1 95.44 46 TYR B C 1
ATOM 1582 O O . TYR B 1 46 ? -7.879 -5.508 -2.52 1 95.44 46 TYR B O 1
ATOM 1590 N N . TYR B 1 47 ? -9.586 -4.941 -3.854 1 91.44 47 TYR B N 1
ATOM 1591 C CA . TYR B 1 47 ? -9.539 -3.553 -3.416 1 91.44 47 TYR B CA 1
ATOM 1592 C C . TYR B 1 47 ? -9.711 -3.447 -1.906 1 91.44 47 TYR B C 1
ATOM 1594 O O . TYR B 1 47 ? -10.539 -4.148 -1.321 1 91.44 47 TYR B O 1
ATOM 1602 N N . GLY B 1 48 ? -8.898 -2.496 -1.297 1 90.69 48 GLY B N 1
ATOM 1603 C CA . GLY B 1 48 ? -8.969 -2.32 0.145 1 90.69 48 GLY B CA 1
ATOM 1604 C C . GLY B 1 48 ? -7.961 -3.172 0.896 1 90.69 48 GLY B C 1
ATOM 1605 O O . GLY B 1 48 ? -7.723 -2.957 2.086 1 90.69 48 GLY B O 1
ATOM 1606 N N . GLY B 1 49 ? -7.406 -4.109 0.251 1 94.94 49 GLY B N 1
ATOM 1607 C CA . GLY B 1 49 ? -6.418 -4.98 0.864 1 94.94 49 GLY B CA 1
ATOM 1608 C C . GLY B 1 49 ? -4.996 -4.473 0.716 1 94.94 49 GLY B C 1
ATOM 1609 O O . GLY B 1 49 ? -4.664 -3.818 -0.275 1 94.94 49 GLY B O 1
ATOM 1610 N N . SER B 1 50 ? -4.238 -4.688 1.688 1 95.88 50 SER B N 1
ATOM 1611 C CA . SER B 1 50 ? -2.789 -4.5 1.685 1 95.88 50 SER B CA 1
ATOM 1612 C C . SER B 1 50 ? -2.062 -5.824 1.897 1 95.88 50 SER B C 1
ATOM 1614 O O . SER B 1 50 ? -2.211 -6.457 2.943 1 95.88 50 SER B O 1
ATOM 1616 N N . PHE B 1 51 ? -1.257 -6.215 0.937 1 97.75 51 PHE B N 1
ATOM 1617 C CA . PHE B 1 51 ? -0.687 -7.555 0.949 1 97.75 51 PHE B CA 1
ATOM 1618 C C . PHE B 1 51 ? 0.835 -7.5 0.996 1 97.75 51 PHE B C 1
ATOM 1620 O O . PHE B 1 51 ? 1.464 -6.863 0.146 1 97.75 51 PHE B O 1
ATOM 1627 N N . LYS B 1 52 ? 1.374 -8.164 1.965 1 97.25 52 LYS B N 1
ATOM 1628 C CA . LYS B 1 52 ? 2.824 -8.195 2.139 1 97.25 52 LYS B CA 1
ATOM 1629 C C . LYS B 1 52 ? 3.422 -9.469 1.544 1 97.25 52 LYS B C 1
ATOM 1631 O O . LY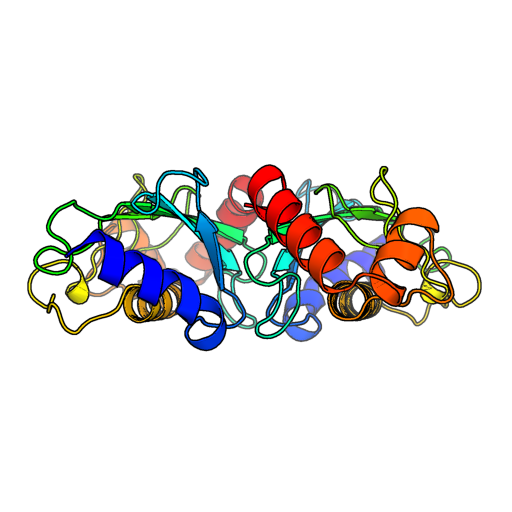S B 1 52 ? 2.838 -10.547 1.66 1 97.25 52 LYS B O 1
ATOM 1636 N N . LEU B 1 53 ? 4.535 -9.289 0.925 1 98.06 53 LEU B N 1
ATOM 1637 C CA . LEU B 1 53 ? 5.305 -10.398 0.365 1 98.06 53 LEU B CA 1
ATOM 1638 C C . LEU B 1 53 ? 6.75 -10.352 0.853 1 98.06 53 LEU B C 1
ATOM 1640 O O . LEU B 1 53 ? 7.266 -9.289 1.193 1 98.06 53 LEU B O 1
ATOM 1644 N N . GLN B 1 54 ? 7.316 -11.492 0.785 1 98.12 54 GLN B N 1
ATOM 1645 C CA . GLN B 1 54 ? 8.758 -11.602 1.02 1 98.12 54 GLN B CA 1
ATOM 1646 C C . GLN B 1 54 ? 9.484 -12.07 -0.237 1 98.12 54 GLN B C 1
ATOM 1648 O O . GLN B 1 54 ? 8.992 -12.938 -0.957 1 98.12 54 GLN B O 1
ATOM 1653 N N . ILE B 1 55 ? 10.602 -11.445 -0.536 1 98.12 55 ILE B N 1
ATOM 1654 C CA . ILE B 1 55 ? 11.469 -11.789 -1.656 1 98.12 55 ILE B CA 1
ATOM 1655 C C . ILE B 1 55 ? 12.852 -12.188 -1.136 1 98.12 55 ILE B C 1
ATOM 1657 O O . ILE B 1 55 ? 13.5 -11.414 -0.435 1 98.12 55 ILE B O 1
ATOM 1661 N N . GLU B 1 56 ? 13.266 -13.352 -1.427 1 98.38 56 GLU B N 1
ATOM 1662 C CA . GLU B 1 56 ? 14.617 -13.805 -1.104 1 98.38 56 GLU B CA 1
ATOM 1663 C C . GLU B 1 56 ? 15.422 -14.078 -2.369 1 98.38 56 GLU B C 1
ATOM 1665 O O . GLU B 1 56 ? 15.031 -14.898 -3.201 1 98.38 56 GLU B O 1
ATOM 1670 N N . ILE B 1 57 ? 16.547 -13.453 -2.428 1 98.38 57 ILE B N 1
ATOM 1671 C CA . ILE B 1 57 ? 17.391 -13.523 -3.615 1 98.38 57 ILE B CA 1
ATOM 1672 C C . ILE B 1 57 ? 18.562 -14.461 -3.361 1 98.38 57 ILE B C 1
ATOM 1674 O O . ILE B 1 57 ? 19.297 -14.305 -2.379 1 98.38 57 ILE B O 1
ATOM 1678 N N . PRO B 1 58 ? 18.656 -15.445 -4.203 1 98 58 PRO B N 1
ATOM 1679 C CA . PRO B 1 58 ? 19.75 -16.406 -3.977 1 98 58 PRO B CA 1
ATOM 1680 C C . PRO B 1 58 ? 21.125 -15.805 -4.254 1 98 58 PRO B C 1
ATOM 1682 O O . PRO B 1 58 ? 21.234 -14.805 -4.973 1 98 58 PRO B O 1
ATOM 1685 N N . MET B 1 59 ? 22.156 -16.406 -3.803 1 96.81 59 MET B N 1
ATOM 1686 C CA . MET B 1 59 ? 23.516 -15.914 -3.922 1 96.81 59 MET B CA 1
ATOM 1687 C C . MET B 1 59 ? 24.016 -16.016 -5.363 1 96.81 59 MET B C 1
ATOM 1689 O O . MET B 1 59 ? 24.938 -15.305 -5.758 1 96.81 59 MET B O 1
ATOM 1693 N N . ASP B 1 60 ? 23.406 -16.828 -6.121 1 96.94 60 ASP B N 1
ATOM 1694 C CA . ASP B 1 60 ? 23.828 -17 -7.508 1 96.94 60 ASP B CA 1
ATOM 1695 C C . ASP B 1 60 ? 22.891 -16.281 -8.461 1 96.94 60 ASP B C 1
ATOM 1697 O O . ASP B 1 60 ? 22.859 -16.578 -9.656 1 96.94 60 ASP B O 1
ATOM 1701 N N . TYR B 1 61 ? 22.141 -15.344 -8.016 1 98.06 61 TYR B N 1
ATOM 1702 C CA . TYR B 1 61 ? 21.359 -14.453 -8.875 1 98.06 61 TYR B CA 1
ATOM 1703 C C . TYR B 1 61 ? 22.266 -13.734 -9.867 1 98.06 61 TYR B C 1
ATOM 1705 O O . TYR B 1 61 ? 23.375 -13.32 -9.523 1 98.06 61 TYR B O 1
ATOM 1713 N N . PRO B 1 62 ? 21.859 -13.672 -11.031 1 97.5 62 PRO B N 1
ATOM 1714 C CA . PRO B 1 62 ? 20.547 -13.922 -11.617 1 97.5 62 PRO B CA 1
ATOM 1715 C C . PRO B 1 62 ? 20.453 -15.273 -12.312 1 97.5 62 PRO B C 1
ATOM 1717 O O . PRO B 1 62 ? 19.609 -15.469 -13.195 1 97.5 62 PRO B O 1
ATOM 1720 N N . PHE B 1 63 ? 21.359 -16.109 -11.992 1 96.5 63 PHE B N 1
ATOM 1721 C CA . PHE B 1 63 ? 21.328 -17.422 -12.633 1 96.5 63 PHE B CA 1
ATOM 1722 C C . PHE B 1 63 ? 20.172 -18.266 -12.086 1 96.5 63 PHE B C 1
ATOM 1724 O O . PHE B 1 63 ? 19.641 -19.125 -12.781 1 96.5 63 PHE B O 1
ATOM 1731 N N . ARG B 1 64 ? 19.844 -18.047 -10.875 1 97.06 64 ARG B N 1
ATOM 1732 C CA . ARG B 1 64 ? 18.641 -18.625 -10.281 1 97.06 64 ARG B CA 1
ATOM 1733 C C . ARG B 1 64 ? 17.656 -17.531 -9.891 1 97.06 64 ARG B C 1
ATOM 1735 O O . ARG B 1 64 ? 18.047 -16.438 -9.484 1 97.06 64 ARG B O 1
ATOM 1742 N N . PRO B 1 65 ? 16.359 -17.875 -10 1 97.5 65 PRO B N 1
ATOM 1743 C CA . PRO B 1 65 ? 15.359 -16.859 -9.664 1 97.5 65 PRO B CA 1
ATOM 1744 C C . PRO B 1 65 ? 15.219 -16.641 -8.164 1 97.5 65 PRO B C 1
ATOM 1746 O O . PRO B 1 65 ? 15.617 -17.5 -7.367 1 97.5 65 PRO B O 1
ATOM 1749 N N . PRO B 1 66 ? 14.719 -15.461 -7.789 1 98 66 PRO B N 1
ATOM 1750 C CA . PRO B 1 66 ? 14.375 -15.266 -6.379 1 98 66 PRO B CA 1
ATOM 1751 C C . PRO B 1 66 ? 13.203 -16.125 -5.93 1 98 66 PRO B C 1
ATOM 1753 O O . PRO B 1 66 ? 12.453 -16.641 -6.762 1 98 66 PRO B O 1
ATOM 1756 N N . LYS B 1 67 ? 13.102 -16.312 -4.625 1 97.56 67 LYS B N 1
ATOM 1757 C CA . 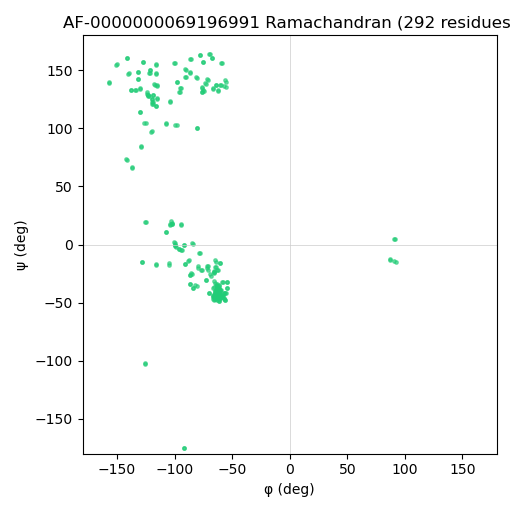LYS B 1 67 ? 11.898 -16.875 -4.004 1 97.56 67 LYS B CA 1
ATOM 1758 C C . LYS B 1 67 ? 10.969 -15.766 -3.508 1 97.56 67 LYS B C 1
ATOM 1760 O O . LYS B 1 67 ? 11.414 -14.82 -2.857 1 97.56 67 LYS B O 1
ATOM 1765 N N . ILE B 1 68 ? 9.742 -15.914 -3.873 1 98.06 68 ILE B N 1
ATOM 1766 C CA . ILE B 1 68 ? 8.758 -14.898 -3.496 1 98.06 68 ILE B CA 1
ATOM 1767 C C . ILE B 1 68 ? 7.5 -15.578 -2.957 1 98.06 68 ILE B C 1
ATOM 1769 O O . ILE B 1 68 ? 7.012 -16.547 -3.539 1 98.06 68 ILE B O 1
ATOM 1773 N N . TRP B 1 69 ? 7.023 -15.086 -1.822 1 98 69 TRP B N 1
ATOM 1774 C CA . TRP B 1 69 ? 5.766 -15.609 -1.293 1 98 69 TRP B CA 1
ATOM 1775 C C . TRP B 1 69 ? 5.023 -14.539 -0.503 1 98 69 TRP B C 1
ATOM 1777 O O . TRP B 1 69 ? 5.633 -13.586 -0.007 1 98 69 TRP B O 1
ATOM 1787 N N . PHE B 1 70 ? 3.736 -14.727 -0.443 1 98.25 70 PHE B N 1
ATOM 1788 C CA . PHE B 1 70 ? 2.904 -13.82 0.335 1 98.25 70 PHE B CA 1
ATOM 1789 C C . PHE B 1 70 ? 3.029 -14.109 1.825 1 98.25 70 PHE B C 1
ATOM 1791 O O . PHE B 1 70 ? 2.973 -15.273 2.242 1 98.25 70 PHE B O 1
ATOM 1798 N N . LEU B 1 71 ? 3.246 -13.047 2.57 1 97.88 71 LEU B N 1
ATOM 1799 C CA . LEU B 1 71 ? 3.168 -13.148 4.023 1 97.88 71 LEU B CA 1
ATOM 1800 C C . LEU B 1 71 ? 1.726 -13.008 4.5 1 97.88 71 LEU B C 1
ATOM 1802 O O . LEU B 1 71 ? 1.316 -13.672 5.457 1 97.88 71 LEU B O 1
ATOM 1806 N N . THR B 1 72 ? 0.991 -12.117 3.822 1 97.69 72 THR B N 1
ATOM 1807 C CA . THR B 1 72 ? -0.425 -11.922 4.117 1 97.69 72 THR B CA 1
ATOM 1808 C C . THR B 1 72 ? -1.252 -13.086 3.57 1 97.69 72 THR B C 1
ATOM 1810 O O . THR B 1 72 ? -1.104 -13.469 2.408 1 97.69 72 THR B O 1
ATOM 1813 N N . ARG B 1 73 ? -2.17 -13.641 4.418 1 97.44 73 ARG B N 1
ATOM 1814 C CA . ARG B 1 73 ? -3.096 -14.648 3.92 1 97.44 73 ARG B CA 1
ATOM 1815 C C . ARG B 1 73 ? -4.074 -14.055 2.914 1 97.44 73 ARG B C 1
ATOM 1817 O O . ARG B 1 73 ? -4.617 -12.969 3.137 1 97.44 73 ARG B O 1
ATOM 1824 N N . ILE B 1 74 ? -4.246 -14.781 1.837 1 97.38 74 ILE B N 1
ATOM 1825 C CA . ILE B 1 74 ? -5.078 -14.242 0.766 1 97.38 74 ILE B CA 1
ATOM 1826 C C . ILE B 1 74 ? -5.977 -15.344 0.207 1 97.38 74 ILE B C 1
ATOM 1828 O O . ILE B 1 74 ? -5.52 -16.469 -0.041 1 97.38 74 ILE B O 1
ATOM 1832 N N . TYR B 1 75 ? -7.262 -15.023 0.041 1 97.75 75 TYR B N 1
ATOM 1833 C CA . TYR B 1 75 ? -8.195 -15.914 -0.64 1 97.75 75 TYR B CA 1
ATOM 1834 C C . TYR B 1 75 ? -8.062 -15.781 -2.154 1 97.75 75 TYR B C 1
ATOM 1836 O O . TYR B 1 75 ? -8.609 -14.852 -2.75 1 97.75 75 TYR B O 1
ATOM 1844 N N . HIS B 1 76 ? -7.391 -16.672 -2.777 1 97.94 76 HIS B N 1
ATOM 1845 C CA . HIS B 1 76 ? -7.035 -16.594 -4.188 1 97.94 76 HIS B CA 1
ATOM 1846 C C . HIS B 1 76 ? -6.754 -17.969 -4.77 1 97.94 76 HIS B C 1
ATOM 1848 O O . HIS B 1 76 ? -6.109 -18.812 -4.125 1 97.94 76 HIS B O 1
ATOM 1854 N N . PRO B 1 77 ? -7.195 -18.234 -5.949 1 97.44 77 PRO B N 1
ATOM 1855 C CA . PRO B 1 77 ? -6.98 -19.562 -6.52 1 97.44 77 PRO B CA 1
ATOM 1856 C C . PRO B 1 77 ? -5.516 -19.844 -6.84 1 97.44 77 PRO B C 1
ATOM 1858 O O . PRO B 1 77 ? -5.098 -21 -6.883 1 97.44 77 PRO B O 1
ATOM 1861 N N . ASN B 1 78 ? -4.746 -18.766 -7.102 1 96.94 78 ASN B N 1
ATOM 1862 C CA . ASN B 1 78 ? -3.383 -18.953 -7.594 1 96.94 78 ASN B CA 1
ATOM 1863 C C . ASN B 1 78 ? -2.357 -18.797 -6.477 1 96.94 78 ASN B C 1
ATOM 1865 O O . ASN B 1 78 ? -1.151 -18.781 -6.734 1 96.94 78 ASN B O 1
ATOM 1869 N N . ILE B 1 79 ? -2.773 -18.562 -5.309 1 96.75 79 ILE B N 1
ATOM 1870 C CA . ILE B 1 79 ? -1.926 -18.453 -4.125 1 96.75 79 ILE B CA 1
ATOM 1871 C C . ILE B 1 79 ? -2.371 -19.469 -3.074 1 96.75 79 ILE B C 1
ATOM 1873 O O . ILE B 1 79 ? -3.549 -19.516 -2.707 1 96.75 79 ILE B O 1
ATOM 1877 N N . ASN B 1 80 ? -1.504 -20.25 -2.584 1 95.81 80 ASN B N 1
ATOM 1878 C CA . ASN B 1 80 ? -1.934 -21.281 -1.651 1 95.81 80 ASN B CA 1
ATOM 1879 C C . ASN B 1 80 ? -1.86 -20.797 -0.205 1 95.81 80 ASN B C 1
ATOM 1881 O O . ASN B 1 80 ? -1.534 -19.641 0.05 1 95.81 80 ASN B O 1
ATOM 1885 N N . SER B 1 81 ? -2.133 -21.672 0.728 1 94.62 81 SER B N 1
ATOM 1886 C CA . SER B 1 81 ? -2.285 -21.297 2.129 1 94.62 81 SER B CA 1
ATOM 1887 C C . SER B 1 81 ? -0.945 -20.922 2.75 1 94.62 81 SER B C 1
ATOM 1889 O O . SER B 1 81 ? -0.899 -20.25 3.775 1 94.62 81 SER B O 1
ATOM 1891 N N . ASN B 1 82 ? 0.144 -21.328 2.125 1 95.44 82 ASN B N 1
ATOM 1892 C CA . ASN B 1 82 ? 1.474 -21 2.621 1 95.44 82 ASN B CA 1
ATOM 1893 C C . ASN B 1 82 ? 2 -19.703 1.99 1 95.44 82 ASN B C 1
ATOM 1895 O O . ASN B 1 82 ? 3.135 -19.297 2.25 1 95.44 82 ASN B O 1
ATOM 1899 N N . GLY B 1 83 ? 1.209 -19.141 1.151 1 96.94 83 GLY B N 1
ATOM 1900 C CA . GLY B 1 83 ? 1.58 -17.891 0.514 1 96.94 83 GLY B CA 1
ATOM 1901 C C . GLY B 1 83 ? 2.316 -18.078 -0.798 1 96.94 83 GLY B C 1
ATOM 1902 O O . GLY B 1 83 ? 2.713 -17.109 -1.443 1 96.94 83 GLY B O 1
ATOM 1903 N N . GLN B 1 84 ? 2.426 -19.281 -1.213 1 95.38 84 GLN B N 1
ATOM 1904 C CA . GLN B 1 84 ? 3.184 -19.562 -2.428 1 95.38 84 GLN B CA 1
ATOM 1905 C C . GLN B 1 84 ? 2.342 -19.297 -3.674 1 95.38 84 GLN B C 1
ATOM 1907 O O . GLN B 1 84 ? 1.126 -19.516 -3.662 1 95.38 84 GLN B O 1
ATOM 1912 N N . LEU B 1 85 ? 2.988 -18.797 -4.707 1 92.81 85 LEU B N 1
ATOM 1913 C CA . LEU B 1 85 ? 2.324 -18.656 -5.996 1 92.81 85 LEU B CA 1
ATOM 1914 C C . LEU B 1 85 ? 3.072 -19.406 -7.086 1 92.81 85 LEU B C 1
ATOM 1916 O O . LEU B 1 85 ? 4.266 -19.688 -6.945 1 92.81 85 LEU B O 1
ATOM 1920 N N . SER B 1 86 ? 2.326 -19.875 -7.984 1 84.56 86 SER B N 1
ATOM 1921 C CA . SER B 1 86 ? 2.959 -20.578 -9.094 1 84.56 86 SER B CA 1
ATOM 1922 C C . SER B 1 86 ? 3.111 -19.672 -10.312 1 84.56 86 SER B C 1
ATOM 1924 O O . SER B 1 86 ? 2.125 -19.344 -10.969 1 84.56 86 SER B O 1
ATOM 1926 N N . LEU B 1 87 ? 4.238 -19.188 -10.562 1 89.25 87 LEU B N 1
ATOM 1927 C CA . LEU B 1 87 ? 4.57 -18.375 -11.727 1 89.25 87 LEU B CA 1
ATOM 1928 C C . LEU B 1 87 ? 5.648 -19.047 -12.57 1 89.25 87 LEU B C 1
ATOM 1930 O O . LEU B 1 87 ? 6.73 -19.359 -12.062 1 89.25 87 LEU B O 1
ATOM 1934 N N . ASP B 1 88 ? 5.352 -19.281 -13.812 1 90.44 88 ASP B N 1
ATOM 1935 C CA . ASP B 1 88 ? 6.301 -19.922 -14.703 1 90.44 88 ASP B CA 1
ATOM 1936 C C . ASP B 1 88 ? 7.602 -19.125 -14.805 1 90.44 88 ASP B C 1
ATOM 1938 O O . ASP B 1 88 ? 8.68 -19.719 -14.938 1 90.44 88 ASP B O 1
ATOM 1942 N N . LEU B 1 89 ? 7.5 -17.797 -14.688 1 94.25 89 LEU B N 1
ATOM 1943 C CA . LEU B 1 89 ? 8.656 -16.906 -14.789 1 94.25 89 LEU B CA 1
ATOM 1944 C C . LEU B 1 89 ? 9.641 -17.172 -13.656 1 94.25 89 LEU B C 1
ATOM 1946 O O . LEU B 1 89 ? 10.797 -16.766 -13.727 1 94.25 89 LEU B O 1
ATOM 1950 N N . LEU B 1 90 ? 9.219 -17.797 -12.602 1 94.69 90 LEU B N 1
ATOM 1951 C CA . LEU B 1 90 ? 10.094 -18.078 -11.461 1 94.69 90 LEU B CA 1
ATOM 1952 C C . LEU B 1 90 ? 10.602 -19.5 -11.508 1 94.69 90 LEU B C 1
ATOM 1954 O O . LEU B 1 90 ? 11.273 -19.969 -10.578 1 94.69 90 LEU B O 1
ATOM 1958 N N . LYS B 1 91 ? 10.188 -20.25 -12.516 1 92.75 91 LYS B N 1
ATOM 1959 C CA . LYS B 1 91 ? 10.602 -21.641 -12.672 1 92.75 91 LYS B CA 1
ATOM 1960 C C . LYS B 1 91 ? 11.219 -21.875 -14.047 1 92.75 91 LYS B C 1
ATOM 1962 O O . LYS B 1 91 ? 12.328 -21.422 -14.32 1 92.75 91 LYS B O 1
ATOM 1967 N N . ASP B 1 92 ? 10.43 -22.469 -14.906 1 93.56 92 ASP B N 1
ATOM 1968 C CA . ASP B 1 92 ? 10.953 -22.953 -16.172 1 93.56 92 ASP B CA 1
ATOM 1969 C C . ASP B 1 92 ? 11.188 -21.797 -17.156 1 93.56 92 ASP B C 1
ATOM 1971 O O . ASP B 1 92 ? 12.008 -21.906 -18.062 1 93.56 92 ASP B O 1
ATOM 1975 N N . GLN B 1 93 ? 10.523 -20.703 -16.953 1 95.75 93 GLN B N 1
ATOM 1976 C CA . GLN B 1 93 ? 10.648 -19.594 -17.891 1 95.75 93 GLN B CA 1
ATOM 1977 C C . GLN B 1 93 ? 11.523 -18.484 -17.312 1 95.75 93 GLN B C 1
ATOM 1979 O O . GLN B 1 93 ? 11.516 -17.344 -17.797 1 95.75 93 GLN B O 1
ATOM 1984 N N . TRP B 1 94 ? 12.273 -18.781 -16.328 1 96.88 94 TRP B N 1
ATOM 1985 C CA . TRP B 1 94 ? 13.195 -17.797 -15.773 1 96.88 94 TRP B CA 1
ATOM 1986 C C . TRP B 1 94 ? 14.359 -17.547 -16.734 1 96.88 94 TRP B C 1
ATOM 1988 O O . TRP B 1 94 ? 14.836 -18.469 -17.391 1 96.88 94 TRP B O 1
ATOM 1998 N N . SER B 1 95 ? 14.727 -16.375 -16.781 1 96.88 95 SER B N 1
ATOM 1999 C CA . SER B 1 95 ? 15.938 -15.969 -17.5 1 96.88 95 SER B CA 1
ATOM 2000 C C . SER B 1 95 ? 16.703 -14.898 -16.719 1 96.88 95 SER B C 1
ATOM 2002 O O . SER B 1 95 ? 16.094 -14.023 -16.094 1 96.88 95 SER B O 1
ATOM 2004 N N . PRO B 1 96 ? 18.062 -14.938 -16.844 1 96.31 96 PRO B N 1
ATOM 2005 C CA . PRO B 1 96 ? 18.875 -13.922 -16.141 1 96.31 96 PRO B CA 1
ATOM 2006 C C . PRO B 1 96 ? 18.547 -12.5 -16.594 1 96.31 96 PRO B C 1
ATOM 2008 O O . PRO B 1 96 ? 18.891 -11.539 -15.906 1 96.31 96 PRO B O 1
ATOM 2011 N N . ALA B 1 97 ? 17.875 -12.422 -17.703 1 96.38 97 ALA B N 1
ATOM 2012 C CA . ALA B 1 97 ? 17.531 -11.102 -18.219 1 96.38 97 ALA B CA 1
ATOM 2013 C C . ALA B 1 97 ? 16.328 -10.523 -17.5 1 96.38 97 ALA B C 1
ATOM 2015 O O . ALA B 1 97 ? 16.062 -9.32 -17.578 1 96.38 97 ALA B O 1
ATOM 2016 N N . LEU B 1 98 ? 15.555 -11.367 -16.828 1 96.5 98 LEU B N 1
ATOM 2017 C CA . LEU B 1 98 ? 14.367 -10.922 -16.109 1 96.5 98 LEU B CA 1
ATOM 2018 C C . LEU B 1 98 ? 14.758 -10.18 -14.836 1 96.5 98 LEU B C 1
ATOM 2020 O O . LEU B 1 98 ? 15.703 -10.57 -14.141 1 96.5 98 LEU B O 1
ATOM 2024 N N . LYS B 1 99 ? 14.062 -9.094 -14.555 1 96.88 99 LYS B N 1
ATOM 2025 C CA . LYS B 1 99 ? 14.281 -8.32 -13.328 1 96.88 99 LYS B CA 1
ATOM 2026 C C . LYS B 1 99 ? 13.227 -8.641 -12.281 1 96.88 99 LYS B C 1
ATOM 2028 O O . LYS B 1 99 ? 12.109 -9.055 -12.617 1 96.88 99 LYS B O 1
ATOM 2033 N N . ILE B 1 100 ? 13.562 -8.406 -11.047 1 97.44 100 ILE B N 1
ATOM 2034 C CA . ILE B 1 100 ? 12.641 -8.641 -9.938 1 97.44 100 ILE B CA 1
ATOM 2035 C C . ILE B 1 100 ? 11.43 -7.73 -10.062 1 97.44 100 ILE B C 1
ATOM 2037 O O . ILE B 1 100 ? 10.305 -8.133 -9.75 1 97.44 100 ILE B O 1
ATOM 2041 N N . SER B 1 101 ? 11.641 -6.523 -10.539 1 96.81 101 SER B N 1
ATOM 2042 C CA . SER B 1 101 ? 10.539 -5.59 -10.727 1 96.81 101 SER B CA 1
ATOM 2043 C C . SER B 1 101 ? 9.5 -6.145 -11.695 1 96.81 101 SER B C 1
ATOM 2045 O O . SER B 1 101 ? 8.297 -5.949 -11.508 1 96.81 101 SER B O 1
ATOM 2047 N N . LYS B 1 102 ? 9.93 -6.801 -12.734 1 96.81 102 LYS B N 1
ATOM 2048 C CA . LYS B 1 102 ? 9.008 -7.41 -13.688 1 96.81 102 LYS B CA 1
ATOM 2049 C C . LYS B 1 102 ? 8.203 -8.531 -13.039 1 96.81 102 LYS B C 1
ATOM 2051 O O . LYS B 1 102 ? 6.996 -8.641 -13.273 1 96.81 102 LYS B O 1
ATOM 2056 N N . ILE B 1 103 ? 8.891 -9.32 -12.234 1 97.31 103 ILE B N 1
ATOM 2057 C CA . ILE B 1 103 ? 8.219 -10.398 -11.531 1 97.31 103 ILE B CA 1
ATOM 2058 C C . ILE B 1 103 ? 7.133 -9.828 -10.625 1 97.31 103 ILE B C 1
ATOM 2060 O O . ILE B 1 103 ? 6.004 -10.32 -10.602 1 97.31 103 ILE B O 1
ATOM 2064 N N . LEU B 1 104 ? 7.449 -8.773 -9.875 1 97.31 104 LEU B N 1
ATOM 2065 C CA . LEU B 1 104 ? 6.496 -8.141 -8.977 1 97.31 104 LEU B CA 1
ATOM 2066 C C . LEU B 1 104 ? 5.32 -7.555 -9.75 1 97.31 104 LEU B C 1
ATOM 2068 O O . LEU B 1 104 ? 4.172 -7.629 -9.305 1 97.31 104 LEU B O 1
ATOM 2072 N N . SER B 1 105 ? 5.594 -7.02 -10.898 1 96.5 105 SER B N 1
ATOM 2073 C CA . SER B 1 105 ? 4.527 -6.504 -11.75 1 96.5 105 SER B CA 1
ATOM 2074 C C . SER B 1 105 ? 3.564 -7.613 -12.164 1 96.5 105 SER B C 1
ATOM 2076 O O . SER B 1 105 ? 2.346 -7.418 -12.148 1 96.5 105 SER B O 1
ATOM 2078 N N . VAL B 1 106 ? 4.121 -8.742 -12.555 1 96.56 106 VAL B N 1
ATOM 2079 C CA . VAL B 1 106 ? 3.299 -9.883 -12.938 1 96.56 106 VAL B CA 1
ATOM 2080 C C . VAL B 1 106 ? 2.486 -10.359 -11.742 1 96.56 106 VAL B C 1
ATOM 2082 O O . VAL B 1 106 ? 1.306 -10.695 -11.875 1 96.56 106 VAL B O 1
ATOM 2085 N N . ILE B 1 107 ? 3.084 -10.32 -10.586 1 97 107 ILE B N 1
ATOM 2086 C CA . ILE B 1 107 ? 2.391 -10.742 -9.375 1 97 107 ILE B CA 1
ATOM 2087 C C . ILE B 1 107 ? 1.22 -9.805 -9.094 1 97 107 ILE B C 1
ATOM 2089 O O . ILE B 1 107 ? 0.131 -10.25 -8.727 1 97 107 ILE B O 1
ATOM 2093 N N . CYS B 1 108 ? 1.441 -8.508 -9.234 1 96.06 108 CYS B N 1
ATOM 2094 C CA . CYS B 1 108 ? 0.35 -7.551 -9.102 1 96.06 108 CYS B CA 1
ATOM 2095 C C . CYS B 1 108 ? -0.789 -7.887 -10.055 1 96.06 108 CYS B C 1
ATOM 2097 O O . CYS B 1 108 ? -1.961 -7.805 -9.688 1 96.06 108 CYS B O 1
ATOM 2099 N N . GLU B 1 109 ? -0.419 -8.266 -11.281 1 94.56 109 GLU B N 1
ATOM 2100 C CA . GLU B 1 109 ? -1.424 -8.617 -12.281 1 94.56 109 GLU B CA 1
ATOM 2101 C C . GLU B 1 109 ? -2.197 -9.867 -11.875 1 94.56 109 GLU B C 1
ATOM 2103 O O . GLU B 1 109 ? -3.426 -9.906 -11.969 1 94.56 109 GLU B O 1
ATOM 2108 N N . VAL B 1 110 ? -1.474 -10.906 -11.445 1 94.75 110 VAL B N 1
ATOM 2109 C CA . VAL B 1 110 ? -2.086 -12.172 -11.047 1 94.75 110 VAL B CA 1
ATOM 2110 C C . VAL B 1 110 ? -3.047 -11.938 -9.883 1 94.75 110 VAL B C 1
ATOM 2112 O O . VAL B 1 110 ? -4.148 -12.484 -9.859 1 94.75 110 VAL B O 1
ATOM 2115 N N . LEU B 1 111 ? -2.611 -11.133 -8.906 1 95.06 111 LEU B N 1
ATOM 2116 C CA . LEU B 1 111 ? -3.453 -10.797 -7.758 1 95.06 111 LEU B CA 1
ATOM 2117 C C . LEU B 1 111 ? -4.789 -10.219 -8.211 1 95.06 111 LEU B C 1
ATOM 2119 O O . LEU B 1 111 ? -5.84 -10.57 -7.676 1 95.06 111 LEU B O 1
ATOM 2123 N N . GLU B 1 112 ? -4.77 -9.43 -9.258 1 93.75 112 GLU B N 1
ATOM 2124 C CA . GLU B 1 112 ? -5.953 -8.695 -9.695 1 93.75 112 GLU B CA 1
ATOM 2125 C C . GLU B 1 112 ? -6.816 -9.539 -10.625 1 93.75 112 GLU B C 1
ATOM 2127 O O . GLU B 1 112 ? -8.016 -9.297 -10.758 1 93.75 112 GLU B O 1
ATOM 2132 N N . ASP B 1 113 ? -6.195 -10.445 -11.266 1 93.62 113 ASP B N 1
ATOM 2133 C CA . ASP B 1 113 ? -6.906 -11.25 -12.25 1 93.62 113 ASP B CA 1
ATOM 2134 C C . ASP B 1 113 ? -6.672 -12.742 -12.008 1 93.62 113 ASP B C 1
ATOM 2136 O O . ASP B 1 113 ? -5.887 -13.375 -12.719 1 93.62 113 ASP B O 1
ATOM 2140 N N . PRO B 1 114 ? -7.418 -13.336 -11.133 1 95.25 114 PRO B N 1
ATOM 2141 C CA . PRO B 1 114 ? -7.246 -14.758 -10.836 1 95.25 114 PRO B CA 1
ATOM 2142 C C . PRO B 1 114 ? -7.445 -15.641 -12.062 1 95.25 114 PRO B C 1
ATOM 2144 O O . PRO B 1 114 ? -8.312 -15.367 -12.898 1 95.25 114 PRO B O 1
ATOM 2147 N N . ASN B 1 115 ? -6.629 -16.594 -12.234 1 93.94 115 ASN B N 1
ATOM 2148 C CA . ASN B 1 115 ? -6.75 -17.594 -13.281 1 93.94 115 ASN B CA 1
ATOM 2149 C C . ASN B 1 115 ? -7.184 -18.953 -12.711 1 93.94 115 ASN B C 1
ATOM 2151 O O . ASN B 1 115 ? -6.359 -19.703 -12.18 1 93.94 115 ASN B O 1
ATOM 2155 N N . PRO B 1 116 ? -8.391 -19.359 -12.867 1 95 116 PRO B N 1
ATOM 2156 C CA . PRO B 1 116 ? -8.891 -20.609 -12.273 1 95 116 PRO B CA 1
ATOM 2157 C C . PRO B 1 116 ? -8.469 -21.844 -13.062 1 95 116 PRO B C 1
ATOM 2159 O O . PRO B 1 116 ? -8.641 -22.969 -12.594 1 95 116 PRO B O 1
ATOM 2162 N N . ASP B 1 117 ? -7.883 -21.672 -14.18 1 93.94 117 ASP B N 1
ATOM 2163 C CA . ASP B 1 117 ? -7.59 -22.797 -15.062 1 93.94 117 ASP B CA 1
ATOM 2164 C C . ASP B 1 117 ? -6.238 -23.422 -14.719 1 93.94 117 ASP B C 1
ATOM 2166 O O . ASP B 1 117 ? -5.914 -24.516 -15.195 1 93.94 117 ASP B O 1
ATOM 2170 N N . ASP B 1 118 ? -5.387 -22.891 -13.984 1 89.62 118 ASP B N 1
ATOM 2171 C CA . ASP B 1 118 ? -4.121 -23.391 -13.469 1 89.62 118 ASP B CA 1
ATOM 2172 C C . ASP B 1 118 ? -3.945 -23.031 -11.992 1 89.62 118 ASP B C 1
ATOM 2174 O O . ASP B 1 118 ? -3.02 -22.297 -11.633 1 89.62 118 ASP B O 1
ATOM 2178 N N . PRO B 1 119 ? -4.82 -23.625 -11.164 1 94.75 119 PRO B N 1
ATOM 2179 C CA . PRO B 1 119 ? -4.871 -23.172 -9.766 1 94.75 119 PRO B CA 1
ATOM 2180 C C . PRO B 1 119 ? -3.859 -23.891 -8.883 1 94.75 119 PRO B C 1
ATOM 2182 O O . PRO B 1 119 ? -3.508 -25.047 -9.148 1 94.75 119 PRO B O 1
ATOM 2185 N N . LEU B 1 120 ? -3.398 -23.172 -7.914 1 95.31 120 LEU B N 1
ATOM 2186 C CA . LEU B 1 120 ? -2.676 -23.797 -6.816 1 95.31 120 LEU B CA 1
ATOM 2187 C C . LEU B 1 120 ? -3.639 -24.297 -5.738 1 95.31 120 LEU B C 1
ATOM 2189 O O . LEU B 1 120 ? -3.291 -25.156 -4.934 1 95.31 120 LEU B O 1
ATOM 2193 N N . ASP B 1 121 ? -4.809 -23.688 -5.691 1 96 121 ASP B N 1
ATOM 2194 C CA . ASP B 1 121 ? -5.906 -24.109 -4.832 1 96 121 ASP B CA 1
ATOM 2195 C C . ASP B 1 121 ? -7.145 -24.453 -5.656 1 96 121 ASP B C 1
ATOM 2197 O O . ASP B 1 121 ? -7.961 -23.578 -5.953 1 96 121 ASP B O 1
ATOM 2201 N N . PRO B 1 122 ? -7.348 -25.734 -5.953 1 95.94 122 PRO B N 1
ATOM 2202 C CA . PRO B 1 122 ? -8.445 -26.141 -6.832 1 95.94 122 PRO B CA 1
ATOM 2203 C C . PRO B 1 122 ? -9.82 -25.844 -6.23 1 95.94 122 PRO B C 1
ATOM 2205 O O . PRO B 1 122 ? -10.773 -25.562 -6.961 1 95.94 122 PRO B O 1
ATOM 2208 N N . GLU B 1 123 ? -9.938 -25.922 -4.949 1 97.5 123 GLU B N 1
ATOM 2209 C CA . GLU B 1 123 ? -11.219 -25.656 -4.305 1 97.5 123 GLU B CA 1
ATOM 2210 C C . GLU B 1 123 ? -11.633 -24.203 -4.477 1 97.5 123 GLU B C 1
ATOM 2212 O O . GLU B 1 123 ? -12.781 -23.906 -4.82 1 97.5 123 GLU B O 1
ATOM 2217 N N . ILE B 1 124 ? -10.695 -23.312 -4.262 1 97.69 124 ILE B N 1
ATOM 2218 C CA . ILE B 1 124 ? -10.992 -21.891 -4.434 1 97.69 124 ILE B CA 1
ATOM 2219 C C . ILE B 1 124 ? -11.281 -21.609 -5.906 1 97.69 124 ILE B C 1
ATOM 2221 O O . ILE B 1 124 ? -12.164 -20.797 -6.227 1 97.69 124 ILE B O 1
ATOM 2225 N N . ALA B 1 125 ? -10.586 -22.266 -6.789 1 97.81 125 ALA B N 1
ATOM 2226 C CA . ALA B 1 125 ? -10.812 -22.094 -8.227 1 97.81 125 ALA B CA 1
ATOM 2227 C C . ALA B 1 125 ? -12.234 -22.5 -8.602 1 97.81 125 ALA B C 1
ATOM 2229 O O . ALA B 1 125 ? -12.883 -21.812 -9.398 1 97.81 125 ALA B O 1
ATOM 2230 N N . LYS B 1 126 ? -12.68 -23.547 -8.047 1 98.25 126 LYS B N 1
ATOM 2231 C CA . LYS B 1 126 ? -14.047 -24 -8.305 1 98.25 126 LYS B CA 1
ATOM 2232 C C . LYS B 1 126 ? -15.07 -22.953 -7.859 1 98.25 126 LYS B C 1
ATOM 2234 O O . LYS B 1 126 ? -16.016 -22.656 -8.586 1 98.25 126 LYS B O 1
ATOM 2239 N N . ILE B 1 127 ? -14.844 -22.438 -6.688 1 98.44 127 ILE B N 1
ATOM 2240 C CA . ILE B 1 127 ? -15.758 -21.422 -6.152 1 98.44 127 ILE B CA 1
ATOM 2241 C C . ILE B 1 127 ? -15.734 -20.188 -7.051 1 98.44 127 ILE B C 1
ATOM 2243 O O . ILE B 1 127 ? -16.781 -19.625 -7.352 1 98.44 127 ILE B O 1
ATOM 2247 N N . TYR B 1 128 ? -14.586 -19.797 -7.551 1 98.19 128 TYR B N 1
ATOM 2248 C CA . TYR B 1 128 ? -14.438 -18.672 -8.453 1 98.19 128 TYR B CA 1
ATOM 2249 C C . TYR B 1 128 ? -15.234 -18.891 -9.734 1 98.19 128 TYR B C 1
ATOM 2251 O O . TYR B 1 128 ? -15.898 -17.969 -10.227 1 98.19 128 TYR B O 1
ATOM 2259 N N . LYS B 1 129 ? -15.266 -20.062 -10.242 1 97.69 129 LYS B N 1
ATOM 2260 C CA . LYS B 1 129 ? -15.883 -20.391 -11.531 1 97.69 129 LYS B CA 1
ATOM 2261 C C . LYS B 1 129 ? -17.391 -20.547 -11.391 1 97.69 129 LYS B C 1
ATOM 2263 O O . LYS B 1 129 ? -18.156 -20.141 -12.266 1 97.69 129 LYS B O 1
ATOM 2268 N N . TYR B 1 130 ? -17.828 -21.094 -10.258 1 97.81 130 TYR B N 1
ATOM 2269 C CA . TYR B 1 130 ? -19.203 -21.578 -10.227 1 97.81 130 TYR B CA 1
ATOM 2270 C C . TYR B 1 130 ? -20.031 -20.781 -9.211 1 97.81 130 TYR B C 1
ATOM 2272 O O . TYR B 1 130 ? -21.266 -20.859 -9.211 1 97.81 130 TYR B O 1
ATOM 2280 N N . ASN B 1 131 ? -19.406 -20.078 -8.297 1 97.81 131 ASN B N 1
ATOM 2281 C CA . ASN B 1 131 ? -20.094 -19.25 -7.32 1 97.81 131 ASN B CA 1
ATOM 2282 C C . ASN B 1 131 ? -19.344 -17.953 -7.055 1 97.81 131 ASN B C 1
ATOM 2284 O O . ASN B 1 131 ? -18.812 -17.75 -5.953 1 97.81 131 ASN B O 1
ATOM 2288 N N . LYS B 1 132 ? -19.406 -17.062 -8.062 1 97 132 LYS B N 1
ATOM 2289 C CA . LYS B 1 132 ? -18.609 -15.836 -8.031 1 97 132 LYS B CA 1
ATOM 2290 C C . LYS B 1 132 ? -18.984 -14.961 -6.84 1 97 132 LYS B C 1
ATOM 2292 O O . LYS B 1 132 ? -18.125 -14.32 -6.23 1 97 132 LYS B O 1
ATOM 2297 N N . GLN B 1 133 ? -20.219 -14.938 -6.543 1 97.31 133 GLN B N 1
ATOM 2298 C CA . GLN B 1 133 ? -20.688 -14.117 -5.426 1 97.31 133 GLN B CA 1
ATOM 2299 C C . GLN B 1 133 ? -20.078 -14.594 -4.109 1 97.31 133 GLN B C 1
ATOM 2301 O O . GLN B 1 133 ? -19.641 -13.781 -3.295 1 97.31 133 GLN B O 1
ATOM 2306 N N . PHE B 1 134 ? -20.141 -15.867 -3.914 1 98 134 PHE B N 1
ATOM 2307 C CA . PHE B 1 134 ? -19.547 -16.438 -2.711 1 98 134 PHE B CA 1
ATOM 2308 C C . PHE B 1 134 ? -18.047 -16.219 -2.68 1 98 134 PHE B C 1
ATOM 2310 O O . PHE B 1 134 ? -17.469 -15.961 -1.617 1 98 134 PHE B O 1
ATOM 2317 N N . PHE B 1 135 ? -17.422 -16.25 -3.887 1 98.25 135 PHE B N 1
ATOM 2318 C CA . PHE B 1 135 ? -16 -15.969 -3.998 1 98.25 135 PHE B CA 1
ATOM 2319 C C . PHE B 1 135 ? -15.695 -14.555 -3.521 1 98.25 135 PHE B C 1
ATOM 2321 O O . PHE B 1 135 ? -14.82 -14.352 -2.674 1 98.25 135 PHE B O 1
ATOM 2328 N N . ILE B 1 136 ? -16.422 -13.633 -3.982 1 96.75 136 ILE B N 1
ATOM 2329 C CA . ILE B 1 136 ? -16.219 -12.219 -3.666 1 96.75 136 ILE B CA 1
ATOM 2330 C C . ILE B 1 136 ? -16.406 -12 -2.166 1 96.75 136 ILE B C 1
ATOM 2332 O O . ILE B 1 136 ? -15.625 -11.297 -1.532 1 96.75 136 ILE B O 1
ATOM 2336 N N . GLN B 1 137 ? -17.391 -12.641 -1.588 1 96.19 137 GLN B N 1
ATOM 2337 C CA . GLN B 1 137 ? -17.641 -12.523 -0.156 1 96.19 137 GLN B CA 1
ATOM 2338 C C . GLN B 1 137 ? -16.453 -13.031 0.656 1 96.19 137 GLN B C 1
ATOM 2340 O O . GLN B 1 137 ? -16.047 -12.398 1.632 1 96.19 137 GLN B O 1
ATOM 2345 N N . ASN B 1 138 ? -15.945 -14.125 0.24 1 97.69 138 ASN B N 1
ATOM 2346 C CA . ASN B 1 138 ? -14.797 -14.695 0.936 1 97.69 138 ASN B CA 1
ATOM 2347 C C . ASN B 1 138 ? -13.57 -13.805 0.823 1 97.69 138 ASN B C 1
ATOM 2349 O O . ASN B 1 138 ? -12.836 -13.625 1.798 1 97.69 138 ASN B O 1
ATOM 2353 N N . VAL B 1 139 ? -13.344 -13.273 -0.389 1 97.06 139 VAL B N 1
ATOM 2354 C CA . VAL B 1 139 ? -12.227 -12.359 -0.6 1 97.06 139 VAL B CA 1
ATOM 2355 C C . VAL B 1 139 ? -12.336 -11.18 0.366 1 97.06 139 VAL B C 1
ATOM 2357 O O . VAL B 1 139 ? -11.367 -10.844 1.054 1 97.06 139 VAL B O 1
ATOM 2360 N N . GLN B 1 140 ? -13.477 -10.625 0.435 1 92.75 140 GLN B N 1
ATOM 2361 C CA . GLN B 1 140 ? -13.695 -9.461 1.293 1 92.75 140 GLN B CA 1
ATOM 2362 C C . GLN B 1 140 ? -13.5 -9.82 2.7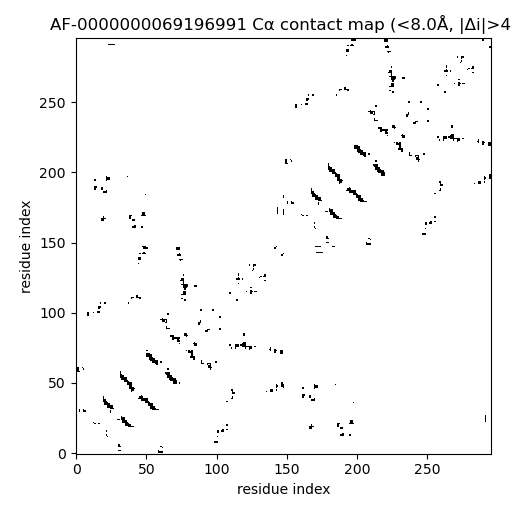64 1 92.75 140 GLN B C 1
ATOM 2364 O O . GLN B 1 140 ? -12.922 -9.047 3.527 1 92.75 140 GLN B O 1
ATOM 2369 N N . GLU B 1 141 ? -13.969 -10.969 3.139 1 94.25 141 GLU B N 1
ATOM 2370 C CA . GLU B 1 141 ? -13.805 -11.422 4.516 1 94.25 141 GLU B CA 1
ATOM 2371 C C . GLU B 1 141 ? -12.328 -11.617 4.859 1 94.25 141 GLU B C 1
ATOM 2373 O O . GLU B 1 141 ? -11.883 -11.227 5.941 1 94.25 141 GLU B O 1
ATOM 2378 N N . TRP B 1 142 ? -11.602 -12.219 3.986 1 96.25 142 TRP B N 1
ATOM 2379 C CA . TRP B 1 142 ? -10.188 -12.445 4.227 1 96.25 142 TRP B CA 1
ATOM 2380 C C . TRP B 1 142 ? -9.422 -11.125 4.297 1 96.25 142 TRP B C 1
ATOM 2382 O O . TRP B 1 142 ? -8.492 -10.984 5.09 1 96.25 142 TRP B O 1
ATOM 2392 N N . ILE B 1 143 ? -9.781 -10.133 3.398 1 94.25 143 ILE B N 1
ATOM 2393 C CA . ILE B 1 143 ? -9.141 -8.82 3.445 1 94.25 143 ILE B CA 1
ATOM 2394 C C . ILE B 1 143 ? -9.359 -8.188 4.82 1 94.25 143 ILE B C 1
ATOM 2396 O O . ILE B 1 143 ? -8.414 -7.715 5.449 1 94.25 143 ILE B O 1
ATOM 2400 N N . LYS B 1 144 ? -10.547 -8.25 5.305 1 90.69 144 LYS B N 1
ATOM 2401 C CA . LYS B 1 144 ? -10.867 -7.684 6.609 1 90.69 144 LYS B CA 1
ATOM 2402 C C . LYS B 1 144 ? -10.07 -8.359 7.719 1 90.69 144 LYS B C 1
ATOM 2404 O O . LYS B 1 144 ? -9.602 -7.695 8.648 1 90.69 144 LYS B O 1
ATOM 2409 N N . ARG B 1 145 ? -9.828 -9.617 7.578 1 93.38 145 ARG B N 1
ATOM 2410 C CA . ARG B 1 145 ? -9.219 -10.406 8.648 1 93.38 145 ARG B CA 1
ATOM 2411 C C . ARG B 1 145 ? -7.699 -10.336 8.586 1 93.38 145 ARG B C 1
ATOM 2413 O O . ARG B 1 145 ? -7.031 -10.32 9.625 1 93.38 145 ARG B O 1
ATOM 2420 N N . TYR B 1 146 ? -7.129 -10.25 7.34 1 95.62 146 TYR B N 1
ATOM 2421 C CA . TYR B 1 146 ? -5.703 -10.547 7.254 1 95.62 146 TYR B CA 1
ATOM 2422 C C . TYR B 1 146 ? -4.957 -9.43 6.539 1 95.62 146 TYR B C 1
ATOM 2424 O O . TYR B 1 146 ? -3.727 -9.359 6.59 1 95.62 146 TYR B O 1
ATOM 2432 N N . ALA B 1 147 ? -5.641 -8.531 5.848 1 95.12 147 ALA B N 1
ATOM 2433 C CA . ALA B 1 147 ? -4.945 -7.676 4.891 1 95.12 147 ALA B CA 1
ATOM 2434 C C . ALA B 1 147 ? -5.219 -6.203 5.18 1 95.12 147 ALA B C 1
ATOM 2436 O O . ALA B 1 147 ? -5.172 -5.367 4.27 1 95.12 147 ALA B O 1
ATOM 2437 N N . CYS B 1 148 ? -5.66 -5.875 6.371 1 88.44 148 CYS B N 1
ATOM 2438 C CA . CYS B 1 148 ? -5.895 -4.488 6.766 1 88.44 148 CYS B CA 1
ATOM 2439 C C . CYS B 1 148 ? -4.711 -3.939 7.551 1 88.44 148 CYS B C 1
ATOM 2441 O O . CYS B 1 148 ? -4.051 -4.676 8.289 1 88.44 148 CYS B O 1
#

Nearest PDB structures (foldseek):
  3l1y-assembly1_A  TM=9.533E-01  e=2.423E-21  Homo sapiens
  4gpr-assembly1_A  TM=9.411E-01  e=2.129E-21  Entamoeba histolytica
  2c4p-assembly1_A  TM=9.431E-01  e=8.310E-21  Homo sapiens
  3bzh-assembly1_A  TM=9.639E-01  e=4.205E-20  Homo sapiens
  5eya-assembly1_B  TM=9.350E-01  e=1.226E-18  Homo sapiens

Organism: Paramecium tetraurelia (NCBI:txid5888)

InterPro domains:
  IPR000608 Ubiquitin-conjugating (UBC), catalytic core domain [PF00179] (5-142)
  IPR000608 Ubiquitin-conjugating (UBC), catalytic core domain [PS50127] (1-148)
  IPR016135 Ubiquitin-conjugating enzyme/RWD-like [G3DSA:3.10.110.10] (1-148)
  IPR016135 Ubiquitin-conjugating enzyme/RWD-like [SSF54495] (1-147)

pLDDT: mean 95.05, std 3.34, range [80.06, 98.44]

Secondary structure (DSSP, 8-state):
-HHHHHHHHHHHHHHHS-TTEEEEEEETTEEEEEEEEEEPPTTSTTTT-EEEEEEE--TTTTTSPPEEEESS----TTB-TTSBB--GGGTTT--TT--HHHHHHHHHHHHHS--TTS-SSHHHHHHHHH-HHHHHHHHHHHHHHH--/-HHHHHHHHHHHHHHHS-TTEEEEEEETTEEEEEEEEEEPPTTSTTTT-EEEEEEE--TTTTTSPPEEEESS----TTB-TTSBB--GGGTTT--TT--HHHHHHHHHHHHHS--TTS-SSHHHHHHHHH-HHHHHHHHHHHHHHH--

Foldseek 3Di:
DAVVVLVVLVVCLVVLADPQKDKDAPDPVDSQKMKMWGAQDPPFLQHPFIWMKIWGHDPPPPVAAIAMFTPWQALAFQADRRRHGDDVCRPVVPDNVDGPRVVNRVVSVCRRPGDLVDGPHVVSSVCVVPPVPVNSVVRVVSRVVTGD/DAVVVLVVLVVCLVVLADPQKDKDAPDPVDSQKMKMWGAQDPPFLQHPFIWMKIWGHDPPPPVAAIAMFTPWQALAFQADRRRHGDDVCRPVVPDNVDGPRVVNRVVSVCRRPGDLVDGPHVVSSVCVVPPVPVNSVVRVVSRVVTGD